Protein AF-A0A0L6V8Y5-F1 (afdb_monomer)

Secondary structure (DSSP, 8-state):
--HHHHHHHHHGGGGGS--GGGTTS-HHHHHHHHHHHHHHHHHHHHHHHHHHT--SS-TT-HHHHHHHHHHHHHHHHHHHHHHTTSS-HHHHHHHHHSTTHHHHHHHHHH--GGGSS-HHHHHHHHSSS-HHHHHHHSGGGGGGGTTSS--PPP----STTHHHHHHHHHHHHHHHH-SSHHHHHHHHHHHHHHHHHT-GGGGT----TTHHHHHHHHHHHHHHHHHHHHHHHHHHHHHHHSTT---TTS-THHHHHHHHHHHHHHHHHHHHHHH-TTS--HHHHHHHHHHHHHHHHHHHHHHHHTT-GGG---GGGS--

Nearest PDB structures (foldseek):
  1oxz-assembly1_A  TM=6.375E-01  e=3.359E-01  Homo sapiens
  1o3x-assembly1_A  TM=7.876E-01  e=1.091E+00  Homo sapiens

Mean predicted aligned error: 14.42 Å

Structure (mmCIF, N/CA/C/O backbone):
data_AF-A0A0L6V8Y5-F1
#
_entry.id   AF-A0A0L6V8Y5-F1
#
loop_
_atom_site.group_PDB
_atom_site.id
_atom_site.type_symbol
_atom_site.label_atom_id
_atom_site.label_alt_id
_atom_site.label_comp_id
_atom_site.label_asym_id
_atom_site.label_entity_id
_atom_site.label_seq_id
_atom_site.pdbx_PDB_ins_code
_atom_site.Cartn_x
_atom_site.Cartn_y
_atom_site.Cartn_z
_atom_site.occupancy
_atom_site.B_iso_or_equiv
_atom_site.auth_seq_id
_atom_site.auth_comp_id
_atom_site.auth_asym_id
_atom_site.auth_atom_id
_atom_site.pdbx_PDB_model_num
ATOM 1 N N . MET A 1 1 ? -13.622 -31.543 39.090 1.00 51.22 1 MET A N 1
ATOM 2 C CA . MET A 1 1 ? -14.443 -31.326 37.885 1.00 51.22 1 MET A CA 1
ATOM 3 C C . MET A 1 1 ? -13.741 -32.026 36.736 1.00 51.22 1 MET A C 1
ATOM 5 O O . MET A 1 1 ? -12.610 -31.669 36.425 1.00 51.22 1 MET A O 1
ATOM 9 N N . GLY A 1 2 ? -14.316 -33.115 36.229 1.00 58.97 2 GLY A N 1
ATOM 10 C CA . GLY A 1 2 ? -13.685 -33.940 35.193 1.00 58.97 2 GLY A CA 1
ATOM 11 C C . GLY A 1 2 ? -13.775 -33.290 33.810 1.00 58.97 2 GLY A C 1
ATOM 12 O O . GLY A 1 2 ? -14.710 -32.540 33.543 1.00 58.97 2 GLY A O 1
ATOM 13 N N . LEU A 1 3 ? -12.843 -33.607 32.902 1.00 45.56 3 LEU A N 1
ATOM 14 C CA . LEU A 1 3 ? -12.843 -33.104 31.515 1.00 45.56 3 LEU A CA 1
ATOM 15 C C . LEU A 1 3 ? -14.201 -33.343 30.821 1.00 45.56 3 LEU A C 1
ATOM 17 O O . LEU A 1 3 ? -14.704 -32.480 30.111 1.00 45.56 3 LEU A O 1
ATOM 21 N N . SER A 1 4 ? -14.841 -34.480 31.111 1.00 46.84 4 SER A N 1
ATOM 22 C CA . SER A 1 4 ? -16.184 -34.819 30.627 1.00 46.84 4 SER A CA 1
ATOM 23 C C . SER A 1 4 ? -17.272 -33.854 31.113 1.00 46.84 4 SER A C 1
ATOM 25 O O . SER A 1 4 ? -18.213 -33.581 30.373 1.00 46.84 4 SER A O 1
ATOM 27 N N . GLU A 1 5 ? -17.177 -33.340 32.340 1.00 53.53 5 GLU A N 1
ATOM 28 C CA . GLU A 1 5 ? -18.160 -32.404 32.901 1.00 53.53 5 GLU A CA 1
ATOM 29 C C . GLU A 1 5 ? -17.982 -31.006 32.306 1.00 53.53 5 GLU A C 1
ATOM 31 O O . GLU A 1 5 ? -18.967 -30.352 31.971 1.00 53.53 5 GLU A O 1
ATOM 36 N N . ALA A 1 6 ? -16.731 -30.580 32.098 1.00 58.47 6 ALA A N 1
ATOM 37 C CA . ALA A 1 6 ? -16.411 -29.316 31.436 1.00 58.47 6 ALA A CA 1
ATOM 38 C C . ALA A 1 6 ? -16.866 -29.312 29.966 1.00 58.47 6 ALA A C 1
ATOM 40 O O . ALA A 1 6 ? -17.471 -28.348 29.502 1.00 58.47 6 ALA A O 1
ATOM 41 N N . VAL A 1 7 ? -16.651 -30.423 29.253 1.00 49.72 7 VAL A N 1
ATOM 42 C CA . VAL A 1 7 ? -17.137 -30.619 27.881 1.00 49.72 7 VAL A CA 1
ATOM 43 C C . VAL A 1 7 ? -18.670 -30.593 27.852 1.00 49.72 7 VAL A C 1
ATOM 45 O O . VAL A 1 7 ? -19.256 -29.850 27.072 1.00 49.72 7 VAL A O 1
ATOM 48 N N . MET A 1 8 ? -19.352 -31.312 28.747 1.00 56.69 8 MET A N 1
ATOM 49 C CA . MET A 1 8 ? -20.822 -31.343 28.780 1.00 56.69 8 MET A CA 1
ATOM 50 C C . MET A 1 8 ? -21.461 -29.995 29.145 1.00 56.69 8 MET A C 1
ATOM 52 O O . MET A 1 8 ? -22.535 -29.678 28.631 1.00 56.69 8 MET A O 1
ATOM 56 N N . ALA A 1 9 ? -20.804 -29.176 29.972 1.00 69.69 9 ALA A N 1
ATOM 57 C CA . ALA A 1 9 ? -21.260 -27.823 30.293 1.00 69.69 9 ALA A CA 1
ATOM 58 C C . ALA A 1 9 ? -21.253 -26.894 29.063 1.00 69.69 9 ALA A C 1
ATOM 60 O O . ALA A 1 9 ? -22.172 -26.095 28.893 1.00 69.69 9 ALA A O 1
ATOM 61 N N . ILE A 1 10 ? -20.281 -27.058 28.157 1.00 62.00 10 ILE A N 1
ATOM 62 C CA . ILE A 1 10 ? -20.205 -26.323 26.880 1.00 62.00 10 ILE A CA 1
ATOM 63 C C . ILE A 1 10 ? -21.353 -26.727 25.934 1.00 62.00 10 ILE A C 1
ATOM 65 O O . ILE A 1 10 ? -21.838 -25.903 25.156 1.00 62.00 10 ILE A O 1
ATOM 69 N N . PHE A 1 11 ? -21.826 -27.977 26.015 1.00 54.09 11 PHE A N 1
ATOM 70 C CA . PHE A 1 11 ? -22.834 -28.531 25.103 1.00 54.09 11 PHE A CA 1
ATOM 71 C C . PHE A 1 11 ? -24.285 -28.504 25.625 1.00 54.09 11 PHE A C 1
ATOM 73 O O . PHE A 1 11 ? -25.214 -28.771 24.859 1.00 54.09 11 PHE A O 1
ATOM 80 N N . GLN A 1 12 ? -24.529 -28.137 26.889 1.00 58.72 12 GLN A N 1
ATOM 81 C CA . GLN A 1 12 ? -25.890 -28.031 27.440 1.00 58.72 12 GLN A CA 1
ATOM 82 C C . GLN A 1 12 ? -26.853 -27.094 26.677 1.00 58.72 12 GLN A C 1
ATOM 84 O O . GLN A 1 12 ? -28.028 -27.457 26.562 1.00 58.72 12 GLN A O 1
ATOM 89 N N . PRO A 1 13 ? -26.423 -25.957 26.091 1.00 56.41 13 PRO A N 1
ATOM 90 C CA . PRO A 1 13 ? -27.326 -25.078 25.341 1.00 56.41 13 PRO A CA 1
ATOM 91 C C . PRO A 1 13 ? -27.940 -25.720 24.082 1.00 56.41 13 PRO A C 1
ATOM 93 O O . PRO A 1 13 ? -28.934 -25.222 23.560 1.00 56.41 13 PRO A O 1
ATOM 96 N N . PHE A 1 14 ? -27.383 -26.832 23.588 1.00 53.75 14 PHE A N 1
ATOM 97 C CA . PHE A 1 14 ? -27.756 -27.428 22.299 1.00 53.75 14 PHE A CA 1
ATOM 98 C C . PHE A 1 14 ? -28.848 -28.494 22.374 1.00 53.75 14 PHE A C 1
ATOM 100 O O . PHE A 1 14 ? -29.345 -28.933 21.338 1.00 53.75 14 PHE A O 1
ATOM 107 N N . LYS A 1 15 ? -29.276 -28.905 23.574 1.00 51.75 15 LYS A N 1
ATOM 108 C CA . LYS A 1 15 ? -30.288 -29.966 23.713 1.00 51.75 15 LYS A CA 1
ATOM 109 C C . LYS A 1 15 ? -31.694 -29.564 23.265 1.00 51.75 15 LYS A C 1
ATOM 111 O O . LYS A 1 15 ? -32.546 -30.442 23.174 1.00 51.75 15 LYS A O 1
ATOM 116 N N . LYS A 1 16 ? -31.962 -28.278 23.006 1.00 52.47 16 LYS A N 1
ATOM 117 C CA . LYS A 1 16 ? -33.340 -27.814 22.789 1.00 52.47 16 LYS A CA 1
ATOM 118 C C . LYS A 1 16 ? -33.765 -27.590 21.335 1.00 52.47 16 LYS A C 1
ATOM 120 O O . LYS A 1 16 ? -34.965 -27.614 21.112 1.00 52.47 16 LYS A O 1
ATOM 125 N N . TYR A 1 17 ? -32.865 -27.446 20.355 1.00 49.84 17 TYR A N 1
ATOM 126 C CA . TYR A 1 17 ? -33.274 -27.158 18.963 1.00 49.84 17 TYR A CA 1
ATOM 127 C C . TYR A 1 17 ? -32.233 -27.547 17.898 1.00 49.84 17 TYR A C 1
ATOM 129 O O . TYR A 1 17 ? -31.732 -26.683 17.183 1.00 49.84 17 TYR A O 1
ATOM 137 N N . VAL A 1 18 ? -31.905 -28.832 17.739 1.00 46.47 18 VAL A N 1
ATOM 138 C CA . VAL A 1 18 ? -31.148 -29.268 16.550 1.00 46.47 18 VAL A CA 1
ATOM 139 C C . VAL A 1 18 ? -31.833 -30.476 15.918 1.00 46.47 18 VAL A C 1
ATOM 141 O O . VAL A 1 18 ? -31.872 -31.558 16.497 1.00 46.47 18 VAL A O 1
ATOM 144 N N . SER A 1 19 ? -32.415 -30.262 14.734 1.00 49.91 19 SER A N 1
ATOM 145 C CA . SER A 1 19 ? -32.987 -31.320 13.896 1.00 49.91 19 SER A CA 1
ATOM 146 C C . SER A 1 19 ? -31.891 -32.322 13.496 1.00 49.91 19 SER A C 1
ATOM 148 O O . SER A 1 19 ? -30.800 -31.882 13.120 1.00 49.91 19 SER A O 1
ATOM 150 N N . PRO A 1 20 ? -32.159 -33.643 13.491 1.00 53.56 20 PRO A N 1
ATOM 151 C CA . PRO A 1 20 ? -31.207 -34.677 13.068 1.00 53.56 20 PRO A CA 1
ATOM 152 C C . PRO A 1 20 ? -30.600 -34.454 11.673 1.00 53.56 20 PRO A C 1
ATOM 154 O O . PRO A 1 20 ? -29.504 -34.926 11.393 1.00 53.56 20 PRO A O 1
ATOM 157 N N . SER A 1 21 ? -31.265 -33.682 10.810 1.00 52.00 21 SER A N 1
ATOM 158 C CA . SER A 1 21 ? -30.773 -33.319 9.477 1.00 52.00 21 SER A CA 1
ATOM 159 C C . SER A 1 21 ? -29.601 -32.321 9.472 1.00 52.00 21 SER A C 1
ATOM 161 O O . SER A 1 21 ? -28.961 -32.162 8.438 1.00 52.00 21 SER A O 1
ATOM 163 N N . VAL A 1 22 ? -29.293 -31.667 10.601 1.00 51.31 22 VAL A N 1
ATOM 164 C CA . VAL A 1 22 ? -28.138 -30.752 10.767 1.00 51.31 22 VAL A CA 1
ATOM 165 C C . VAL A 1 22 ? -26.872 -31.506 11.210 1.00 51.31 22 VAL A C 1
ATOM 167 O O . VAL A 1 22 ? -25.762 -31.022 11.019 1.00 51.31 22 VAL A O 1
ATOM 170 N N . LEU A 1 23 ? -27.005 -32.731 11.731 1.00 49.62 23 LEU A N 1
ATOM 171 C CA . LEU A 1 23 ? -25.868 -33.564 12.155 1.00 49.62 23 LEU A CA 1
ATOM 172 C C . LEU A 1 23 ? -25.049 -34.140 10.985 1.00 49.62 23 LEU A C 1
ATOM 174 O O . LEU A 1 23 ? -23.945 -34.623 11.213 1.00 49.62 23 LEU A O 1
ATOM 178 N N . ASN A 1 24 ? -25.552 -34.042 9.748 1.00 53.28 24 ASN A N 1
ATOM 179 C CA . ASN A 1 24 ? -24.806 -34.391 8.534 1.00 53.28 24 ASN A CA 1
ATOM 180 C C . ASN A 1 24 ? -23.985 -33.223 7.958 1.00 53.28 24 ASN A C 1
ATOM 182 O O . ASN A 1 24 ? -23.182 -33.447 7.055 1.00 53.28 24 ASN A O 1
ATOM 186 N N . SER A 1 25 ? -24.146 -31.995 8.469 1.00 53.44 25 SER A N 1
ATOM 187 C CA . SER A 1 25 ? -23.173 -30.925 8.231 1.00 53.44 25 SER A CA 1
ATOM 188 C C . SER A 1 25 ? -22.122 -30.960 9.337 1.00 53.44 25 SER A C 1
ATOM 190 O O . SER A 1 25 ? -22.415 -30.692 10.500 1.00 53.44 25 SER A O 1
ATOM 192 N N . ASP A 1 26 ? -20.925 -31.355 8.924 1.00 69.62 26 ASP A N 1
ATOM 193 C CA . ASP A 1 26 ? -19.694 -31.595 9.668 1.00 69.62 26 ASP A CA 1
ATOM 194 C C . ASP A 1 26 ? -19.571 -30.891 11.039 1.00 69.62 26 ASP A C 1
ATOM 196 O O . ASP A 1 26 ? -19.243 -29.705 11.151 1.00 69.62 26 ASP A O 1
ATOM 200 N N . VAL A 1 27 ? -19.797 -31.659 12.111 1.00 69.75 27 VAL A N 1
ATOM 201 C CA . VAL A 1 27 ? -19.592 -31.239 13.508 1.00 69.75 27 VAL A CA 1
ATOM 202 C C . VAL A 1 27 ? -18.167 -30.705 13.722 1.00 69.75 27 VAL A C 1
ATOM 204 O O . VAL A 1 27 ? -17.978 -29.777 14.512 1.00 69.75 27 VAL A O 1
ATOM 207 N N . VAL A 1 28 ? -17.175 -31.221 12.986 1.00 70.94 28 VAL A N 1
ATOM 208 C CA . VAL A 1 28 ? -15.786 -30.738 13.030 1.00 70.94 28 VAL A CA 1
ATOM 209 C C . VAL A 1 28 ? -15.679 -29.324 12.465 1.00 70.94 28 VAL A C 1
ATOM 211 O O . VAL A 1 28 ? -14.972 -28.493 13.038 1.00 70.94 28 VAL A O 1
ATOM 214 N N . GLY A 1 29 ? -16.426 -29.011 11.406 1.00 75.62 29 GLY A N 1
ATOM 215 C CA . GLY A 1 29 ? -16.526 -27.660 10.854 1.00 75.62 29 GLY A CA 1
ATOM 216 C C . GLY A 1 29 ? -17.132 -26.667 11.850 1.00 75.62 29 GLY A C 1
ATOM 217 O O . GLY A 1 29 ? -16.612 -25.565 12.028 1.00 75.62 29 GLY A O 1
ATOM 218 N N . ILE A 1 30 ? -18.185 -27.070 12.570 1.00 74.56 30 ILE A N 1
ATOM 219 C CA . ILE A 1 30 ? -18.836 -26.229 13.592 1.00 74.56 30 ILE A CA 1
ATOM 220 C C . ILE A 1 30 ? -17.896 -25.970 14.778 1.00 74.56 30 ILE A C 1
ATOM 222 O O . ILE A 1 30 ? -17.794 -24.832 15.247 1.00 74.56 30 ILE A O 1
ATOM 226 N N . ILE A 1 31 ? -17.210 -27.009 15.263 1.00 72.69 31 ILE A N 1
ATOM 227 C CA . ILE A 1 31 ? -16.252 -26.896 16.371 1.00 72.69 31 ILE A CA 1
ATOM 228 C C . ILE A 1 31 ? -15.066 -26.024 15.957 1.00 72.69 31 ILE A C 1
ATOM 230 O O . ILE A 1 31 ? -14.748 -25.076 16.671 1.00 72.69 31 ILE A O 1
ATOM 234 N N . SER A 1 32 ? -14.462 -26.290 14.796 1.00 73.88 32 SER A N 1
ATOM 235 C CA . SER A 1 32 ? -13.342 -25.504 14.266 1.00 73.88 32 SER A CA 1
ATOM 236 C C . SER A 1 32 ? -13.709 -24.028 14.162 1.00 73.88 32 SER A C 1
ATOM 238 O O . SER A 1 32 ? -13.000 -23.184 14.700 1.00 73.88 32 SER A O 1
ATOM 240 N N . LYS A 1 33 ? -14.868 -23.712 13.574 1.00 77.31 33 LYS A N 1
ATOM 241 C CA . LYS A 1 33 ? -15.330 -22.328 13.443 1.00 77.31 33 LYS A CA 1
ATOM 242 C C . LYS A 1 33 ? -15.481 -21.631 14.797 1.00 77.31 33 LYS A C 1
ATOM 244 O O . LYS A 1 33 ? -14.971 -20.533 14.970 1.00 77.31 33 LYS A O 1
ATOM 249 N N . ARG A 1 34 ? -16.114 -22.279 15.783 1.00 77.06 34 ARG A N 1
ATOM 250 C CA . ARG A 1 34 ? -16.261 -21.706 17.135 1.00 77.06 34 ARG A CA 1
ATOM 251 C C . ARG A 1 34 ? -14.931 -21.510 17.852 1.00 77.06 34 ARG A C 1
ATOM 253 O O . ARG A 1 34 ? -14.781 -20.536 18.584 1.00 77.06 34 ARG A O 1
ATOM 260 N N . VAL A 1 35 ? -13.986 -22.433 17.669 1.00 84.19 35 VAL A N 1
ATOM 261 C CA . VAL A 1 35 ? -12.634 -22.291 18.219 1.00 84.19 35 VAL A CA 1
ATOM 262 C C . VAL A 1 35 ? -11.969 -21.054 17.624 1.00 84.19 35 VAL A C 1
ATOM 264 O O . VAL A 1 35 ? -11.433 -20.250 18.381 1.00 84.19 35 VAL A O 1
ATOM 267 N N . TRP A 1 36 ? -12.051 -20.856 16.307 1.00 85.44 36 TRP A N 1
ATOM 268 C CA . TRP A 1 36 ? -11.439 -19.707 15.642 1.00 85.44 36 TRP A CA 1
ATOM 269 C C . TRP A 1 36 ? -12.126 -18.376 15.953 1.00 85.44 36 TRP A C 1
ATOM 271 O O . TRP A 1 36 ? -11.428 -17.402 16.227 1.00 85.44 36 TRP A O 1
ATOM 281 N N . ASP A 1 37 ? -13.459 -18.339 16.011 1.00 78.94 37 ASP A N 1
ATOM 282 C CA . ASP A 1 37 ? -14.207 -17.145 16.425 1.00 78.94 37 ASP A CA 1
ATOM 283 C C . ASP A 1 37 ? -13.805 -16.732 17.860 1.00 78.94 37 ASP A C 1
ATOM 285 O O . ASP A 1 37 ? -13.481 -15.573 18.117 1.00 78.94 37 ASP A O 1
ATOM 289 N N . GLY A 1 38 ? -13.674 -17.696 18.782 1.00 85.75 38 GLY A N 1
ATOM 290 C CA . GLY A 1 38 ? -13.167 -17.431 20.134 1.00 85.75 38 GLY A CA 1
ATOM 291 C C . GLY A 1 38 ? -11.692 -16.997 20.181 1.00 85.75 38 GLY A C 1
ATOM 292 O O . GLY A 1 38 ? -11.290 -16.283 21.100 1.00 85.75 38 GLY A O 1
ATOM 293 N N . GLN A 1 39 ? -10.865 -17.399 19.209 1.00 87.50 39 GLN A N 1
ATOM 294 C CA . GLN A 1 39 ? -9.486 -16.906 19.087 1.00 87.50 39 GLN A CA 1
ATOM 295 C C . GLN A 1 39 ? -9.443 -15.447 18.630 1.00 87.50 39 GLN A C 1
ATOM 297 O O . GLN A 1 39 ? -8.631 -14.686 19.152 1.00 87.50 39 GLN A O 1
ATOM 302 N N . ILE A 1 40 ? -10.332 -15.028 17.723 1.00 90.19 40 ILE A N 1
ATOM 303 C CA . ILE A 1 40 ? -10.450 -13.618 17.323 1.00 90.19 40 ILE A CA 1
ATOM 304 C C . ILE A 1 40 ? -10.750 -12.735 18.537 1.00 90.19 40 ILE A C 1
ATOM 306 O O . ILE A 1 40 ? -10.093 -11.711 18.724 1.00 90.19 40 ILE A O 1
ATOM 310 N N . GLU A 1 41 ? -11.714 -13.123 19.374 1.00 89.00 41 GLU A N 1
ATOM 311 C CA . GLU A 1 41 ? -12.080 -12.359 20.573 1.00 89.00 41 GLU A CA 1
ATOM 312 C C . GLU A 1 41 ? -10.899 -12.225 21.545 1.00 89.00 41 GLU A C 1
ATOM 314 O O . GLU A 1 41 ? -10.647 -11.145 22.082 1.00 89.00 41 GLU A O 1
ATOM 319 N N . ARG A 1 42 ? -10.120 -13.300 21.729 1.00 90.44 42 ARG A N 1
ATOM 320 C CA . ARG A 1 42 ? -8.906 -13.283 22.561 1.00 90.44 42 ARG A CA 1
ATOM 321 C C . ARG A 1 42 ? -7.821 -12.388 21.977 1.00 90.44 42 ARG A C 1
ATOM 323 O O . ARG A 1 42 ? -7.228 -11.609 22.715 1.00 90.44 42 ARG A O 1
ATOM 330 N N . LEU A 1 43 ? -7.573 -12.472 20.670 1.00 92.38 43 LEU A N 1
ATOM 331 C CA . LEU A 1 43 ? -6.620 -11.599 19.980 1.00 92.38 43 LEU A CA 1
ATOM 332 C C . LEU A 1 43 ? -7.038 -10.130 20.087 1.00 92.38 43 LEU A C 1
ATOM 334 O O . LEU A 1 43 ? -6.188 -9.269 20.292 1.00 92.38 43 LEU A O 1
ATOM 338 N N . ASN A 1 44 ? -8.339 -9.845 20.015 1.00 93.38 44 ASN A N 1
ATOM 339 C CA . ASN A 1 44 ? -8.880 -8.506 20.216 1.00 93.38 44 ASN A CA 1
ATOM 340 C C . ASN A 1 44 ? -8.653 -8.022 21.655 1.00 93.38 44 ASN A C 1
ATOM 342 O O . ASN A 1 44 ? -8.187 -6.906 21.860 1.00 93.38 44 ASN A O 1
ATOM 346 N N . ALA A 1 45 ? -8.913 -8.869 22.654 1.00 92.00 45 ALA A N 1
ATOM 347 C CA . ALA A 1 45 ? -8.630 -8.545 24.049 1.00 92.00 45 ALA A CA 1
ATOM 348 C C . ALA A 1 45 ? -7.142 -8.215 24.262 1.00 92.00 45 ALA A C 1
ATOM 350 O O . ALA A 1 45 ? -6.836 -7.137 24.761 1.00 92.00 45 ALA A O 1
ATOM 351 N N . ILE A 1 46 ? -6.234 -9.070 23.773 1.00 90.50 46 ILE A N 1
ATOM 352 C CA . ILE A 1 46 ? -4.781 -8.851 23.856 1.00 90.50 46 ILE A CA 1
ATOM 353 C C . ILE A 1 46 ? -4.379 -7.553 23.148 1.00 90.50 46 ILE A C 1
ATOM 355 O O . ILE A 1 46 ? -3.574 -6.799 23.686 1.00 90.50 46 ILE A O 1
ATOM 359 N N . LEU A 1 47 ? -4.937 -7.266 21.966 1.00 92.81 47 LEU A N 1
ATOM 360 C CA . LEU A 1 47 ? -4.657 -6.034 21.222 1.00 92.81 47 LEU A CA 1
ATOM 361 C C . LEU A 1 47 ? -4.931 -4.790 22.075 1.00 92.81 47 LEU A C 1
ATOM 363 O O . LEU A 1 47 ? -4.121 -3.861 22.086 1.00 92.81 47 LEU A O 1
ATOM 367 N N . HIS A 1 48 ? -6.060 -4.782 22.784 1.00 90.81 48 HIS A N 1
ATOM 368 C CA . HIS A 1 48 ? -6.479 -3.663 23.627 1.00 90.81 48 HIS A CA 1
ATOM 369 C C . HIS A 1 48 ? -5.719 -3.589 24.942 1.00 90.81 48 HIS A C 1
ATOM 371 O O . HIS A 1 48 ? -5.348 -2.492 25.352 1.00 90.81 48 HIS A O 1
ATOM 377 N N . ASP A 1 49 ? -5.418 -4.731 25.556 1.00 90.06 49 ASP A N 1
ATOM 378 C CA . ASP A 1 49 ? -4.571 -4.786 26.746 1.00 90.06 49 ASP A CA 1
ATOM 379 C C . ASP A 1 49 ? -3.180 -4.230 26.418 1.00 90.06 49 ASP A C 1
ATOM 381 O O . ASP A 1 49 ? -2.687 -3.337 27.101 1.00 90.06 49 ASP A O 1
ATOM 385 N N . VAL A 1 50 ? -2.589 -4.658 25.300 1.00 87.62 50 VAL A N 1
ATOM 386 C CA . VAL A 1 50 ? -1.312 -4.138 24.792 1.00 87.62 50 VAL A CA 1
ATOM 387 C C . VAL A 1 50 ? -1.406 -2.648 24.448 1.00 87.62 50 VAL A C 1
ATOM 389 O O . VAL A 1 50 ? -0.486 -1.895 24.756 1.00 87.62 50 VAL A O 1
ATOM 392 N N . ASN A 1 51 ? -2.517 -2.185 23.861 1.00 86.50 51 ASN A N 1
ATOM 393 C CA . ASN A 1 51 ? -2.716 -0.760 23.578 1.00 86.50 51 ASN A CA 1
ATOM 394 C C . ASN A 1 51 ? -2.783 0.093 24.852 1.00 86.50 51 ASN A C 1
ATOM 396 O O . ASN A 1 51 ? -2.317 1.227 24.842 1.00 86.50 51 ASN A O 1
ATOM 400 N N . SER A 1 52 ? -3.337 -0.444 25.942 1.00 85.81 52 SER A N 1
ATOM 401 C CA . SER A 1 52 ? -3.431 0.258 27.228 1.00 85.81 52 SER A CA 1
ATOM 402 C C . SER A 1 52 ? -2.078 0.476 27.913 1.00 85.81 52 SER A C 1
ATOM 404 O O . SER A 1 52 ? -1.973 1.320 28.796 1.00 85.81 52 SER A O 1
ATOM 406 N N . LEU A 1 53 ? -1.038 -0.251 27.485 1.00 82.56 53 LEU A N 1
ATOM 407 C CA . LEU A 1 53 ? 0.331 -0.098 27.981 1.00 82.56 53 LEU A CA 1
ATOM 408 C C . LEU A 1 53 ? 1.089 1.056 27.309 1.00 82.56 53 LEU A C 1
ATOM 410 O O . LEU A 1 53 ? 2.244 1.294 27.664 1.00 82.56 53 LEU A O 1
ATOM 414 N N . LYS A 1 54 ? 0.486 1.739 26.321 1.00 81.62 54 LYS A N 1
ATOM 415 C CA . LYS A 1 54 ? 1.134 2.863 25.637 1.00 81.62 54 LYS A CA 1
ATOM 416 C C . LYS A 1 54 ? 1.344 4.020 26.597 1.00 81.62 54 LYS A C 1
ATOM 418 O O . LYS A 1 54 ? 0.424 4.444 27.291 1.00 81.62 54 LYS A O 1
ATOM 423 N N . ASP A 1 55 ? 2.553 4.560 26.566 1.00 77.56 55 ASP A N 1
ATOM 424 C CA . ASP A 1 55 ? 2.866 5.806 27.244 1.00 77.56 55 ASP A CA 1
ATOM 425 C C . ASP A 1 55 ? 2.257 6.964 26.446 1.00 77.56 55 ASP A C 1
ATOM 427 O O . ASP A 1 55 ? 2.605 7.172 25.279 1.00 77.56 55 ASP A O 1
ATOM 431 N N . THR A 1 56 ? 1.327 7.688 27.068 1.00 75.06 56 THR A N 1
ATOM 432 C CA . THR A 1 56 ? 0.650 8.840 26.468 1.00 75.06 56 THR A CA 1
ATOM 433 C C . THR A 1 56 ? 1.530 10.087 26.414 1.00 75.06 56 THR A C 1
ATOM 435 O O . THR A 1 56 ? 1.212 11.008 25.669 1.00 75.06 56 THR A O 1
ATOM 438 N N . GLU A 1 57 ? 2.611 10.145 27.196 1.00 68.75 57 GLU A N 1
ATOM 439 C CA . GLU A 1 57 ? 3.485 11.320 27.292 1.00 68.75 57 GLU A CA 1
ATOM 440 C C . GLU A 1 57 ? 4.645 11.277 26.288 1.00 68.75 57 GLU A C 1
ATOM 442 O O . GLU A 1 57 ? 5.164 12.324 25.899 1.00 68.75 57 GLU A O 1
ATOM 447 N N . VAL A 1 58 ? 5.046 10.082 25.834 1.00 65.44 58 VAL A N 1
ATOM 448 C CA . VAL A 1 58 ? 6.206 9.903 24.948 1.00 65.44 58 VAL A CA 1
ATOM 449 C C . VAL A 1 58 ? 5.840 9.072 23.721 1.00 65.44 58 VAL A C 1
AT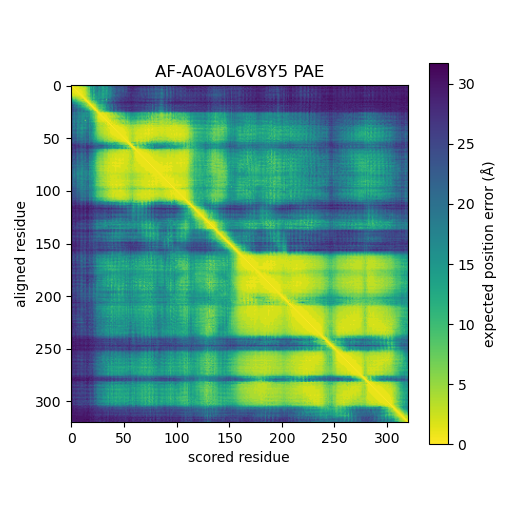OM 451 O O . VAL A 1 58 ? 6.035 7.858 23.679 1.00 65.44 58 VAL A O 1
ATOM 454 N N . GLU A 1 59 ? 5.380 9.750 22.670 1.00 57.00 59 GLU A N 1
ATOM 455 C CA . GLU A 1 59 ? 4.987 9.152 21.382 1.00 57.00 59 GLU A CA 1
ATOM 456 C C . GLU A 1 59 ? 6.078 8.233 20.783 1.00 57.00 59 GLU A C 1
ATOM 458 O O . GLU A 1 59 ? 5.784 7.182 20.213 1.00 57.00 59 GLU A O 1
ATOM 463 N N . PHE A 1 60 ? 7.355 8.549 21.032 1.00 60.50 60 PHE A N 1
ATOM 464 C CA . PHE A 1 60 ? 8.523 7.817 20.524 1.00 60.50 60 PHE A CA 1
ATOM 465 C C . PHE A 1 60 ? 9.325 7.071 21.602 1.00 60.50 60 PHE A C 1
ATOM 467 O O . PHE A 1 60 ? 10.558 7.058 21.578 1.00 60.50 60 PHE A O 1
ATOM 474 N N . SER A 1 61 ? 8.656 6.432 22.563 1.00 75.69 61 SER A N 1
ATOM 475 C CA . SER A 1 61 ? 9.342 5.527 23.490 1.00 75.69 61 SER A CA 1
ATOM 476 C C . SER A 1 61 ? 9.652 4.174 22.827 1.00 75.69 61 SER A C 1
ATOM 478 O O . SER A 1 61 ? 8.901 3.674 21.987 1.00 75.69 61 SER A O 1
ATOM 480 N N . ILE A 1 62 ? 10.761 3.536 23.228 1.00 72.81 62 ILE A N 1
ATOM 481 C CA . ILE A 1 62 ? 11.097 2.155 22.814 1.00 72.81 62 ILE A CA 1
ATOM 482 C C . ILE A 1 62 ? 9.943 1.198 23.156 1.00 72.81 62 ILE A C 1
ATOM 484 O O . ILE A 1 62 ? 9.667 0.261 22.413 1.00 72.81 62 ILE A O 1
ATOM 488 N N . ILE A 1 63 ? 9.248 1.466 24.263 1.00 75.00 63 ILE A N 1
ATOM 489 C CA . ILE A 1 63 ? 8.090 0.698 24.716 1.00 75.00 63 ILE A CA 1
ATOM 490 C C . ILE A 1 63 ? 6.935 0.835 23.719 1.00 75.00 63 ILE A C 1
ATOM 492 O O . ILE A 1 63 ? 6.401 -0.181 23.283 1.00 75.00 63 ILE A O 1
ATOM 496 N N . ASN A 1 64 ? 6.600 2.055 23.288 1.00 81.31 64 ASN A N 1
ATOM 497 C CA . ASN A 1 64 ? 5.556 2.281 22.286 1.00 81.31 64 ASN A CA 1
ATOM 498 C C . ASN A 1 64 ? 5.902 1.597 20.956 1.00 81.31 64 ASN A C 1
ATOM 500 O O . ASN A 1 64 ? 5.033 0.970 20.354 1.00 81.31 64 ASN A O 1
ATOM 504 N N . SER A 1 65 ? 7.175 1.609 20.552 1.00 77.81 65 SER A N 1
ATOM 505 C CA . SER A 1 65 ? 7.649 0.878 19.368 1.00 77.81 65 SER A CA 1
ATOM 506 C C . SER A 1 65 ? 7.385 -0.631 19.460 1.00 77.81 65 SER A C 1
ATOM 508 O O . SER A 1 65 ? 6.752 -1.205 18.572 1.00 77.81 65 SER A O 1
ATOM 510 N N . LEU A 1 66 ? 7.770 -1.261 20.575 1.00 78.75 66 LEU A N 1
ATOM 511 C CA . LEU A 1 66 ? 7.510 -2.684 20.821 1.00 78.75 66 LEU A CA 1
ATOM 512 C C . LEU A 1 66 ? 6.010 -2.998 20.880 1.00 78.75 66 LEU A C 1
ATOM 514 O O . LEU A 1 66 ? 5.565 -4.025 20.368 1.00 78.75 66 LEU A O 1
ATOM 518 N N . ILE A 1 67 ? 5.215 -2.107 21.478 1.00 85.06 67 ILE A N 1
ATOM 519 C CA . ILE A 1 67 ? 3.756 -2.228 21.510 1.00 85.06 67 ILE A CA 1
ATOM 520 C C . ILE A 1 67 ? 3.194 -2.244 20.087 1.00 85.06 67 ILE A C 1
ATOM 522 O O . ILE A 1 67 ? 2.383 -3.108 19.760 1.00 85.06 67 ILE A O 1
ATOM 526 N N . HIS A 1 68 ? 3.638 -1.335 19.224 1.00 83.31 68 HIS A N 1
ATOM 527 C CA . HIS A 1 68 ? 3.209 -1.293 17.831 1.00 83.31 68 HIS A CA 1
ATOM 528 C C . HIS A 1 68 ? 3.627 -2.542 17.041 1.00 83.31 68 HIS A C 1
ATOM 530 O O . HIS A 1 68 ? 2.824 -3.081 16.277 1.00 83.31 68 HIS A O 1
ATOM 536 N N . GLU A 1 69 ? 4.830 -3.080 17.261 1.00 82.38 69 GLU A N 1
ATOM 537 C CA . GLU A 1 69 ? 5.231 -4.366 16.670 1.00 82.38 69 GLU A CA 1
ATOM 538 C C . GLU A 1 69 ? 4.318 -5.520 17.111 1.00 82.38 69 GLU A C 1
ATOM 540 O O . GLU A 1 69 ? 3.886 -6.325 16.282 1.00 82.38 69 GLU A O 1
ATOM 545 N N . LEU A 1 70 ? 3.963 -5.584 18.397 1.00 85.50 70 LEU A N 1
ATOM 546 C CA . LEU A 1 70 ? 3.029 -6.587 18.913 1.00 85.50 70 LEU A CA 1
ATOM 547 C C . LEU A 1 70 ? 1.632 -6.435 18.300 1.00 85.50 70 LEU A C 1
ATOM 549 O O . LEU A 1 70 ? 1.048 -7.423 17.854 1.00 85.50 70 LEU A O 1
ATOM 553 N N . GLN A 1 71 ? 1.110 -5.209 18.221 1.00 89.06 71 GLN A N 1
ATOM 554 C CA . GLN A 1 71 ? -0.179 -4.917 17.585 1.00 89.06 71 GLN A CA 1
ATOM 555 C C . GLN A 1 71 ? -0.177 -5.342 16.111 1.00 89.06 71 GLN A C 1
ATOM 557 O O . GLN A 1 71 ? -1.098 -6.021 15.651 1.00 89.06 71 GLN A O 1
ATOM 562 N N . LYS A 1 72 ? 0.899 -5.032 15.382 1.00 85.06 72 LYS A N 1
ATOM 563 C CA . LYS A 1 72 ? 1.101 -5.464 13.996 1.00 85.06 72 LYS A CA 1
ATOM 564 C C . LYS A 1 72 ? 1.101 -6.986 13.857 1.00 85.06 72 LYS A C 1
ATOM 566 O O . LYS A 1 72 ? 0.434 -7.501 12.959 1.00 85.06 72 LYS A O 1
ATOM 571 N N . ASN A 1 73 ? 1.782 -7.710 14.744 1.00 85.44 73 ASN A N 1
ATOM 572 C CA . ASN A 1 73 ? 1.792 -9.176 14.735 1.00 85.44 73 ASN A CA 1
ATOM 573 C C . ASN A 1 73 ? 0.388 -9.761 14.964 1.00 85.44 73 ASN A C 1
ATOM 575 O O . ASN A 1 73 ? 0.014 -10.744 14.319 1.00 85.44 73 ASN A O 1
ATOM 579 N N . ILE A 1 74 ? -0.421 -9.139 15.829 1.00 90.06 74 ILE A N 1
ATOM 580 C CA . ILE A 1 74 ? -1.820 -9.535 16.045 1.00 90.06 74 ILE A CA 1
ATOM 581 C C . ILE A 1 74 ? -2.635 -9.341 14.763 1.00 90.06 74 ILE A C 1
ATOM 583 O O . ILE A 1 74 ? -3.285 -10.284 14.310 1.00 90.06 74 ILE A O 1
ATOM 587 N N . PHE A 1 75 ? -2.554 -8.168 14.126 1.00 88.44 75 PHE A N 1
ATOM 588 C CA . PHE A 1 75 ? -3.252 -7.918 12.860 1.00 88.44 75 PHE A CA 1
ATOM 589 C C . PHE A 1 75 ? -2.815 -8.887 11.756 1.00 88.44 75 PHE A C 1
ATOM 591 O O . PHE A 1 75 ? -3.659 -9.422 11.044 1.00 88.44 75 PHE A O 1
ATOM 598 N N . GLN A 1 76 ? -1.516 -9.173 11.637 1.00 83.06 76 GLN A N 1
ATOM 599 C CA . GLN A 1 76 ? -0.996 -10.154 10.678 1.00 83.06 76 GLN A CA 1
ATOM 600 C C . GLN A 1 76 ? -1.496 -11.575 10.956 1.00 83.06 76 GLN A C 1
ATOM 602 O O . GLN A 1 76 ? -1.759 -12.323 10.017 1.00 83.06 76 GLN A O 1
ATOM 607 N N . THR A 1 77 ? -1.647 -11.947 12.228 1.00 87.75 77 THR A N 1
ATOM 608 C CA . THR A 1 77 ? -2.192 -13.253 12.620 1.00 87.75 77 THR A CA 1
ATOM 609 C C . THR A 1 77 ? -3.657 -13.369 12.212 1.00 87.75 77 THR A C 1
ATOM 611 O O . THR A 1 77 ? -4.040 -14.351 11.583 1.00 87.75 77 THR A O 1
ATOM 614 N N . VAL A 1 78 ? -4.465 -12.346 12.500 1.00 89.19 78 VAL A N 1
ATOM 615 C CA . VAL A 1 78 ? -5.879 -12.299 12.100 1.00 89.19 78 VAL A CA 1
ATOM 616 C C . VAL A 1 78 ? -6.022 -12.330 10.572 1.00 89.19 78 VAL A C 1
ATOM 618 O O . VAL A 1 78 ? -6.841 -13.076 10.036 1.00 89.19 78 VAL A O 1
ATOM 621 N N . ASP A 1 79 ? -5.175 -11.587 9.860 1.00 83.38 79 ASP A N 1
ATOM 622 C CA . ASP A 1 79 ? -5.118 -11.588 8.398 1.00 83.38 79 ASP A CA 1
ATOM 623 C C . ASP A 1 79 ? -4.774 -12.971 7.819 1.00 83.38 79 ASP A C 1
ATOM 625 O O . ASP A 1 79 ? -5.407 -13.447 6.873 1.00 83.38 79 ASP A O 1
ATOM 629 N N . TYR A 1 80 ? -3.792 -13.649 8.417 1.00 84.38 80 TYR A N 1
ATOM 630 C CA . TYR A 1 80 ? -3.417 -15.010 8.052 1.00 84.38 80 TYR A CA 1
ATOM 631 C C . TYR A 1 80 ? -4.563 -15.997 8.300 1.00 84.38 80 TYR A C 1
ATOM 633 O O . TYR A 1 80 ? -4.877 -16.794 7.418 1.00 84.38 80 TYR A O 1
ATOM 641 N N . MET A 1 81 ? -5.231 -15.909 9.454 1.00 87.38 81 MET A N 1
ATOM 642 C CA . MET A 1 81 ? -6.392 -16.745 9.772 1.00 87.38 81 MET A CA 1
ATOM 643 C C . MET A 1 81 ? -7.497 -16.587 8.723 1.00 87.38 81 MET A C 1
ATOM 645 O O . MET A 1 81 ? -8.124 -17.570 8.335 1.00 87.38 81 MET A O 1
ATOM 649 N N . TYR A 1 82 ? -7.717 -15.370 8.225 1.00 86.44 82 TYR A N 1
ATOM 650 C CA . TYR A 1 82 ? -8.677 -15.131 7.152 1.00 86.44 82 TYR A CA 1
ATOM 651 C C . TYR A 1 82 ? -8.226 -15.730 5.815 1.00 86.44 82 TYR A C 1
ATOM 653 O O . TYR A 1 82 ? -9.002 -16.432 5.172 1.00 86.44 82 TYR A O 1
ATOM 661 N N . LYS A 1 83 ? -6.960 -15.525 5.418 1.00 80.31 83 LYS A N 1
ATOM 662 C CA . LYS A 1 83 ? -6.385 -16.098 4.182 1.00 80.31 83 LYS A CA 1
ATOM 663 C C . LYS A 1 83 ? -6.450 -17.620 4.131 1.00 80.31 83 LYS A C 1
ATOM 665 O O . LYS A 1 83 ? -6.570 -18.179 3.049 1.00 80.31 83 LYS A O 1
ATOM 670 N N . GLN A 1 84 ? -6.321 -18.275 5.280 1.00 85.44 84 GLN A N 1
ATOM 671 C CA . GLN A 1 84 ? -6.378 -19.731 5.402 1.00 85.44 84 GLN A CA 1
ATOM 672 C C . GLN A 1 84 ? -7.806 -20.255 5.624 1.00 85.44 84 GLN A C 1
ATOM 674 O O . GLN A 1 84 ? -7.972 -21.404 6.024 1.00 85.44 84 GLN A O 1
ATOM 679 N N . GLU A 1 85 ? -8.827 -19.411 5.429 1.00 84.94 85 GLU A N 1
ATOM 680 C CA . GLU A 1 85 ? -10.246 -19.742 5.628 1.00 84.94 85 GLU A CA 1
ATOM 681 C C . GLU A 1 85 ? -10.568 -20.272 7.042 1.00 84.94 85 GLU A C 1
ATOM 683 O O . GLU A 1 85 ? -11.600 -20.900 7.274 1.00 84.94 85 GLU A O 1
ATOM 688 N N . MET A 1 86 ? -9.703 -19.987 8.022 1.00 85.06 86 MET A N 1
ATOM 689 C CA . MET A 1 86 ? -9.899 -20.376 9.422 1.00 85.06 86 MET A CA 1
ATOM 690 C C . MET A 1 86 ? -10.990 -19.519 10.066 1.00 85.06 86 MET A C 1
ATOM 692 O O . MET A 1 86 ? -11.721 -19.982 10.939 1.00 85.06 86 MET A O 1
ATOM 696 N N . ILE A 1 87 ? -11.119 -18.270 9.612 1.00 84.69 87 ILE A N 1
ATOM 697 C CA . ILE A 1 87 ? -12.179 -17.346 10.016 1.00 84.69 87 ILE A CA 1
ATOM 698 C C . ILE A 1 87 ? -12.943 -16.851 8.795 1.00 84.69 87 ILE A C 1
ATOM 700 O O . ILE A 1 87 ? -12.395 -16.680 7.709 1.00 84.69 87 ILE A O 1
ATOM 704 N N . SER A 1 88 ? -14.235 -16.596 8.980 1.00 83.62 88 SER A N 1
ATOM 705 C CA . SER A 1 88 ? -15.075 -16.052 7.911 1.00 83.62 88 SER A CA 1
ATOM 706 C C . SER A 1 88 ? -14.850 -14.549 7.715 1.00 83.62 88 SER A C 1
ATOM 708 O O . SER A 1 88 ? -14.463 -13.848 8.649 1.00 83.62 88 SER A O 1
ATOM 710 N N . ALA A 1 89 ? -15.210 -14.020 6.541 1.00 79.31 89 ALA A N 1
ATOM 711 C CA . ALA A 1 89 ? -15.237 -12.572 6.294 1.00 79.31 89 ALA A CA 1
ATOM 712 C C . ALA A 1 89 ? -16.095 -11.815 7.327 1.00 79.31 89 ALA A C 1
ATOM 714 O O . ALA A 1 89 ? -15.754 -10.709 7.739 1.00 79.31 89 ALA A O 1
ATOM 715 N N . LYS A 1 90 ? -17.190 -12.439 7.792 1.00 82.50 90 LYS A N 1
ATOM 716 C CA . LYS A 1 90 ? -18.036 -11.897 8.861 1.00 82.50 90 LYS A CA 1
ATOM 717 C C . LYS A 1 90 ? -17.265 -11.763 10.180 1.00 82.50 90 LYS A C 1
ATOM 719 O O . LYS A 1 90 ? -17.320 -10.705 10.788 1.00 82.50 90 LYS A O 1
ATOM 724 N N . ALA A 1 91 ? -16.534 -12.799 10.584 1.00 85.00 91 ALA A N 1
ATOM 725 C CA . ALA A 1 91 ? -15.764 -12.803 11.829 1.00 85.00 91 ALA A CA 1
ATOM 726 C C . ALA A 1 91 ? -14.592 -11.803 11.777 1.00 85.00 91 ALA A C 1
ATOM 728 O O . ALA A 1 91 ? -14.333 -11.088 12.742 1.00 85.00 91 ALA A O 1
ATOM 729 N N . LEU A 1 92 ? -13.935 -11.675 10.617 1.00 85.62 92 LEU A N 1
ATOM 730 C CA . LEU A 1 92 ? -12.927 -10.637 10.396 1.00 85.62 92 LEU A CA 1
ATOM 731 C C . LEU A 1 92 ? -13.526 -9.226 10.495 1.00 85.62 92 LEU A C 1
ATOM 733 O O . LEU A 1 92 ? -12.931 -8.335 11.092 1.00 85.62 92 LEU A O 1
ATOM 737 N N . LYS A 1 93 ? -14.724 -9.014 9.945 1.00 80.81 93 LYS A N 1
ATOM 738 C CA . LYS A 1 93 ? -15.444 -7.743 10.086 1.00 80.81 93 LYS A CA 1
ATOM 739 C C . LYS A 1 93 ? -15.802 -7.452 11.545 1.00 80.81 93 LYS A C 1
ATOM 741 O O . LYS A 1 93 ? -15.574 -6.335 11.999 1.00 80.81 93 LYS A O 1
ATOM 746 N N . GLU A 1 94 ? -16.316 -8.442 12.272 1.00 84.44 94 GLU A N 1
ATOM 747 C CA . GLU A 1 94 ? -16.628 -8.320 13.701 1.00 84.44 94 GLU A CA 1
ATOM 748 C C . GLU A 1 94 ? -15.376 -7.950 14.509 1.00 84.44 94 GLU A C 1
ATOM 750 O O . GLU A 1 94 ? -15.439 -7.030 15.317 1.00 84.44 94 GLU A O 1
ATOM 755 N N . PHE A 1 95 ? -14.212 -8.542 14.217 1.00 88.50 95 PHE A N 1
ATOM 756 C CA . PHE A 1 95 ? -12.944 -8.184 14.866 1.00 88.50 95 PHE A CA 1
ATOM 757 C C . PHE A 1 95 ? -12.633 -6.680 14.827 1.00 88.50 95 PHE A C 1
ATOM 759 O O . PHE A 1 95 ? -12.244 -6.113 15.847 1.00 88.50 95 PHE A O 1
ATOM 766 N N . PHE A 1 96 ? -12.808 -6.027 13.674 1.00 83.31 96 PHE A N 1
ATOM 767 C CA . PHE A 1 96 ? -12.549 -4.589 13.533 1.00 83.31 96 PHE A CA 1
ATOM 768 C C . PHE A 1 96 ? -13.645 -3.711 14.139 1.00 83.31 96 PHE A C 1
ATOM 770 O O . PHE A 1 96 ? -13.373 -2.563 14.483 1.00 83.31 96 PHE A O 1
ATOM 777 N N . GLN A 1 97 ? -14.860 -4.246 14.279 1.00 80.06 97 GLN A N 1
ATOM 778 C CA . GLN A 1 97 ? -15.985 -3.570 14.928 1.00 80.06 97 GLN A CA 1
ATOM 779 C C . GLN A 1 97 ? -15.942 -3.671 16.460 1.00 80.06 97 GLN A C 1
ATOM 781 O O . GLN A 1 97 ? -16.636 -2.921 17.139 1.00 80.06 97 GLN A O 1
ATOM 786 N N . LEU A 1 98 ? -15.150 -4.588 17.021 1.00 83.62 98 LEU A N 1
ATOM 787 C CA . LEU A 1 98 ? -14.986 -4.714 18.466 1.00 83.62 98 LEU A CA 1
ATOM 788 C C . LEU A 1 98 ? -14.165 -3.545 19.033 1.00 83.62 98 LEU A C 1
ATOM 790 O O . LEU A 1 98 ? -13.008 -3.342 18.651 1.00 83.62 98 LEU A O 1
ATOM 794 N N . LYS A 1 99 ? -14.742 -2.840 20.018 1.00 85.81 99 LYS A N 1
ATOM 795 C CA . LYS A 1 99 ? -14.116 -1.701 20.717 1.00 85.81 99 LYS A CA 1
ATOM 796 C C . LYS A 1 99 ? -13.590 -0.668 19.699 1.00 85.81 99 LYS A C 1
ATOM 798 O O . LYS A 1 99 ? -14.253 -0.392 18.708 1.00 85.81 99 LYS A O 1
ATOM 803 N N . ASN A 1 100 ? -12.396 -0.112 19.913 1.00 80.44 100 ASN A N 1
ATOM 804 C CA . ASN A 1 100 ? -11.710 0.761 18.960 1.00 80.44 100 ASN A CA 1
ATOM 805 C C . ASN A 1 100 ? -10.619 0.021 18.160 1.00 80.44 100 ASN A C 1
ATOM 807 O O . ASN A 1 100 ? -9.621 0.622 17.770 1.00 80.44 100 ASN A O 1
ATOM 811 N N . THR A 1 101 ? -10.775 -1.285 17.888 1.00 84.06 101 THR A N 1
ATOM 812 C CA . THR A 1 101 ? -9.777 -2.066 17.123 1.00 84.06 101 THR A CA 1
ATOM 813 C C . THR A 1 101 ? -9.466 -1.449 15.772 1.00 84.06 101 THR A C 1
ATOM 815 O O . THR A 1 101 ? -8.313 -1.446 15.348 1.00 84.06 101 THR A O 1
ATOM 818 N N . PHE A 1 102 ? -10.477 -0.891 15.109 1.00 76.06 102 PHE A N 1
ATOM 819 C CA . PHE A 1 102 ? -10.282 -0.166 13.865 1.00 76.06 102 PHE A CA 1
ATOM 820 C C . PHE A 1 102 ? -9.345 1.039 14.016 1.00 76.06 102 PHE A C 1
ATOM 822 O O . PHE A 1 102 ? -8.438 1.221 13.207 1.00 76.06 102 PHE A O 1
ATOM 829 N N . GLU A 1 103 ? -9.526 1.835 15.068 1.00 72.19 103 GLU A N 1
ATOM 830 C CA . GLU A 1 103 ? -8.661 2.977 15.353 1.00 72.19 103 GLU A CA 1
ATOM 831 C C . GLU A 1 103 ? -7.230 2.525 15.634 1.00 72.19 103 GLU A C 1
ATOM 833 O O . GLU A 1 103 ? -6.287 3.061 15.059 1.00 72.19 103 GLU A O 1
ATOM 838 N N . VAL A 1 104 ? -7.068 1.490 16.463 1.00 81.44 104 VAL A N 1
ATOM 839 C CA . VAL A 1 104 ? -5.756 0.901 16.744 1.00 81.44 104 VAL A CA 1
ATOM 840 C C . VAL A 1 104 ? -5.111 0.415 15.448 1.00 81.44 104 VAL A C 1
ATOM 842 O O . VAL A 1 104 ? -3.921 0.641 15.246 1.00 81.44 104 VAL A O 1
ATOM 845 N N . ALA A 1 105 ? -5.875 -0.196 14.540 1.00 80.62 105 ALA A N 1
ATOM 846 C CA . ALA A 1 105 ? -5.371 -0.625 13.241 1.00 80.62 105 ALA A CA 1
ATOM 847 C C . ALA A 1 105 ? -4.899 0.569 12.405 1.00 80.62 105 ALA A C 1
ATOM 849 O O . ALA A 1 105 ? -3.766 0.548 11.938 1.00 80.62 105 ALA A O 1
ATOM 850 N N . ALA A 1 106 ? -5.722 1.617 12.284 1.00 67.94 106 ALA A N 1
ATOM 851 C CA . ALA A 1 106 ? -5.403 2.851 11.565 1.00 67.94 106 ALA A CA 1
ATOM 852 C C . ALA A 1 106 ? -4.131 3.525 12.107 1.00 67.94 106 ALA A C 1
ATOM 854 O O . ALA A 1 106 ? -3.235 3.859 11.337 1.00 67.94 106 ALA A O 1
ATOM 855 N N . LEU A 1 107 ? -4.010 3.644 13.433 1.00 72.50 107 LEU A N 1
ATOM 856 C CA . LEU A 1 107 ? -2.826 4.196 14.098 1.00 72.50 107 LEU A CA 1
ATOM 857 C C . LEU A 1 107 ? -1.589 3.318 13.904 1.00 72.50 107 LEU A C 1
ATOM 859 O O . LEU A 1 107 ? -0.483 3.832 13.831 1.00 72.50 107 LEU A O 1
ATOM 863 N N . ASN A 1 108 ? -1.749 1.998 13.799 1.00 75.19 108 ASN A N 1
ATOM 864 C CA . ASN A 1 108 ? -0.641 1.111 13.443 1.00 75.19 108 ASN A CA 1
ATOM 865 C C . ASN A 1 108 ? -0.215 1.247 11.978 1.00 75.19 108 ASN A C 1
ATOM 867 O O . ASN A 1 108 ? 0.913 0.880 11.666 1.00 75.19 108 ASN A O 1
ATOM 871 N N . ILE A 1 109 ? -1.092 1.735 11.089 1.00 67.00 109 ILE A N 1
ATOM 872 C CA . ILE A 1 109 ? -0.737 2.074 9.697 1.00 67.00 109 ILE A CA 1
ATOM 873 C C . ILE A 1 109 ? 0.137 3.310 9.653 1.00 67.00 109 ILE A C 1
ATOM 875 O O . ILE A 1 109 ? 1.122 3.335 8.921 1.00 67.00 109 ILE A O 1
ATOM 879 N N . ASP A 1 110 ? -0.233 4.306 10.447 1.00 60.78 110 ASP A N 1
ATOM 880 C CA . ASP A 1 110 ? 0.494 5.565 10.534 1.00 60.78 110 ASP A CA 1
ATOM 881 C C . ASP A 1 110 ? 1.818 5.407 11.297 1.00 60.78 110 ASP A C 1
ATOM 883 O O . ASP A 1 110 ? 2.827 6.014 10.954 1.00 60.78 110 ASP A O 1
ATOM 887 N N . TYR A 1 111 ? 1.845 4.528 12.303 1.00 63.78 111 TYR A N 1
ATOM 888 C CA . TYR A 1 111 ? 3.027 4.299 13.119 1.00 63.78 111 TYR A CA 1
ATOM 889 C C . TYR A 1 111 ? 4.003 3.317 12.470 1.00 63.78 111 TYR A C 1
ATOM 891 O O . TYR A 1 111 ? 3.784 2.102 12.434 1.00 63.78 111 TYR A O 1
ATOM 899 N N . ASN A 1 112 ? 5.156 3.829 12.054 1.00 58.50 112 ASN A N 1
ATOM 900 C CA . ASN A 1 112 ? 6.298 3.014 11.674 1.00 58.50 112 ASN A CA 1
ATOM 901 C C . ASN A 1 112 ? 7.475 3.291 12.636 1.00 58.50 112 ASN A C 1
ATOM 903 O O . ASN A 1 112 ? 8.066 4.370 12.609 1.00 58.50 112 ASN A O 1
ATOM 907 N N . PRO A 1 113 ? 7.849 2.332 13.505 1.00 46.69 113 PRO A N 1
ATOM 908 C CA . PRO A 1 113 ? 8.864 2.542 14.540 1.00 46.69 113 PRO A CA 1
ATOM 909 C C . PRO A 1 113 ? 10.270 2.823 13.999 1.00 46.69 113 PRO A C 1
ATOM 911 O O . PRO A 1 113 ? 11.103 3.373 14.723 1.00 46.69 113 PRO A O 1
ATOM 914 N N . GLU A 1 114 ? 10.546 2.497 12.731 1.00 48.31 114 GLU A N 1
ATOM 915 C CA . GLU A 1 114 ? 11.798 2.899 12.080 1.00 48.31 114 GLU A CA 1
ATOM 916 C C . GLU A 1 114 ? 11.897 4.428 11.882 1.00 48.31 114 GLU A C 1
ATOM 918 O O . GLU A 1 114 ? 12.979 4.934 11.594 1.00 48.31 114 GLU A O 1
ATOM 923 N N . GLU A 1 115 ? 10.812 5.180 12.107 1.00 49.50 115 GLU A N 1
ATOM 924 C CA . GLU A 1 115 ? 10.686 6.618 11.823 1.00 49.50 115 GLU A CA 1
ATOM 925 C C . GLU A 1 115 ? 10.835 7.526 13.050 1.00 49.50 115 GLU A C 1
ATOM 927 O O . GLU A 1 115 ? 11.054 8.728 12.896 1.00 49.50 115 GLU A O 1
ATOM 932 N N . GLY A 1 116 ? 10.848 6.972 14.271 1.00 44.44 116 GLY A N 1
ATOM 933 C CA . GLY A 1 116 ? 11.237 7.730 15.475 1.00 44.44 116 GLY A CA 1
ATOM 934 C C . GLY A 1 116 ? 12.690 8.214 15.422 1.00 44.44 116 GLY A C 1
ATOM 935 O O . GLY A 1 116 ? 13.090 9.166 16.093 1.00 44.44 116 GLY A O 1
ATOM 936 N N . ARG A 1 117 ? 13.483 7.603 14.540 1.00 41.09 117 ARG A N 1
ATOM 937 C CA . ARG A 1 117 ? 14.690 8.201 14.004 1.00 41.09 117 ARG A CA 1
ATOM 938 C C . ARG A 1 117 ? 14.417 8.546 12.550 1.00 41.09 117 ARG A C 1
ATOM 940 O O . ARG A 1 117 ? 14.620 7.719 11.683 1.00 41.09 117 ARG A O 1
ATOM 947 N N . VAL A 1 118 ? 14.137 9.828 12.312 1.00 42.53 118 VAL A N 1
ATOM 948 C CA . VAL A 1 118 ? 14.496 10.543 11.084 1.00 42.53 118 VAL A CA 1
ATOM 949 C C . VAL A 1 118 ? 13.409 10.528 9.982 1.00 42.53 118 VAL A C 1
ATOM 951 O O . VAL A 1 118 ? 13.319 9.616 9.175 1.00 42.53 118 VAL A O 1
ATOM 954 N N . TRP A 1 119 ? 12.689 11.646 9.822 1.00 44.94 119 TRP A N 1
ATOM 955 C CA . TRP A 1 119 ? 11.976 12.010 8.578 1.00 44.94 119 TRP A CA 1
ATOM 956 C C . TRP A 1 119 ? 12.890 11.954 7.324 1.00 44.94 119 TRP A C 1
ATOM 958 O O . TRP A 1 119 ? 12.429 11.704 6.218 1.00 44.94 119 TRP A O 1
ATOM 968 N N . VAL A 1 120 ? 14.215 12.084 7.482 1.00 42.50 120 VAL A N 1
ATOM 969 C CA . VAL A 1 120 ? 15.238 11.828 6.429 1.00 42.50 120 VAL A CA 1
ATOM 970 C C . VAL A 1 120 ? 15.357 10.327 6.059 1.00 42.50 120 VAL A C 1
ATOM 972 O O . VAL A 1 120 ? 15.913 9.991 5.017 1.00 42.50 120 VAL A O 1
ATOM 975 N N . LEU A 1 121 ? 14.835 9.391 6.867 1.00 40.22 121 LEU A N 1
ATOM 976 C CA . LEU A 1 121 ? 14.738 7.974 6.514 1.00 40.22 121 LEU A CA 1
ATOM 977 C C . LEU A 1 121 ? 13.501 7.691 5.675 1.00 40.22 121 LEU A C 1
ATOM 979 O O . LEU A 1 121 ? 13.595 6.765 4.882 1.00 40.22 121 LEU A O 1
ATOM 983 N N . TRP A 1 122 ? 12.421 8.481 5.735 1.00 43.66 122 TRP A N 1
ATOM 984 C CA . TRP A 1 122 ? 11.347 8.366 4.737 1.00 43.66 122 TRP A CA 1
ATOM 985 C C . TRP A 1 122 ? 11.903 8.584 3.332 1.00 43.66 122 TRP A C 1
ATOM 987 O O . TRP A 1 122 ? 11.719 7.752 2.449 1.00 43.66 122 TRP A O 1
ATOM 997 N N . ASP A 1 123 ? 12.690 9.643 3.164 1.00 48.28 123 ASP A N 1
ATOM 998 C CA . ASP A 1 123 ? 13.369 9.962 1.908 1.00 48.28 123 ASP A CA 1
ATOM 999 C C . ASP A 1 123 ? 14.332 8.832 1.484 1.00 48.28 123 ASP A C 1
ATOM 1001 O O . ASP A 1 123 ? 14.395 8.424 0.327 1.00 48.28 123 ASP A O 1
ATOM 1005 N N . LYS A 1 124 ? 15.019 8.208 2.451 1.00 45.66 124 LYS A N 1
ATOM 1006 C CA . LYS A 1 124 ? 15.979 7.120 2.195 1.00 45.66 124 LYS A CA 1
ATOM 1007 C C . LYS A 1 124 ? 15.340 5.736 1.979 1.00 45.66 124 LYS A C 1
ATOM 1009 O O . LYS A 1 124 ? 15.894 4.928 1.233 1.00 45.66 124 LYS A O 1
ATOM 1014 N N . HIS A 1 125 ? 14.226 5.428 2.646 1.00 43.94 125 HIS A N 1
ATOM 1015 C CA . HIS A 1 125 ? 13.525 4.137 2.596 1.00 43.94 125 HIS A CA 1
ATOM 1016 C C . HIS A 1 125 ? 12.458 4.105 1.508 1.00 43.94 125 HIS A C 1
ATOM 1018 O O . HIS A 1 125 ? 12.381 3.105 0.796 1.00 43.94 125 HIS A O 1
ATOM 1024 N N . PHE A 1 126 ? 11.684 5.179 1.346 1.00 48.81 126 PHE A N 1
ATOM 1025 C CA . PHE A 1 126 ? 10.658 5.299 0.310 1.00 48.81 126 PHE A CA 1
ATOM 1026 C C . PHE A 1 126 ? 11.182 5.949 -0.972 1.00 48.81 126 PHE A C 1
ATOM 1028 O O . PHE A 1 126 ? 10.700 5.595 -2.040 1.00 48.81 126 PHE A O 1
ATOM 1035 N N . GLY A 1 127 ? 12.233 6.779 -0.937 1.00 52.72 127 GLY A N 1
ATOM 1036 C CA . GLY A 1 127 ? 12.852 7.284 -2.176 1.00 52.72 127 GLY A CA 1
ATOM 1037 C C . GLY A 1 127 ? 13.502 6.202 -3.045 1.00 52.72 127 GLY A C 1
ATOM 1038 O O . GLY A 1 127 ? 13.760 6.417 -4.229 1.00 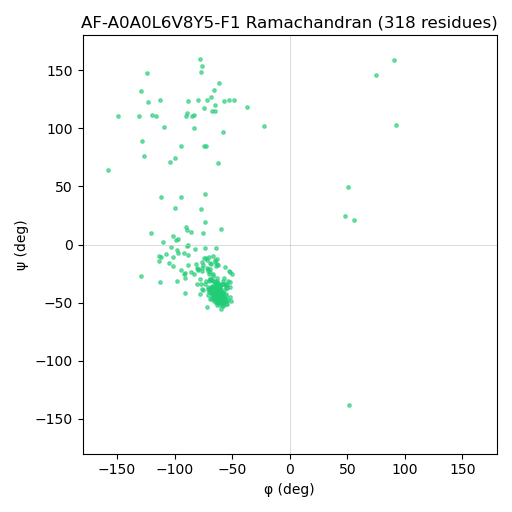52.72 127 GLY A O 1
ATOM 1039 N N . ARG A 1 128 ? 13.720 5.002 -2.487 1.00 49.44 128 ARG A N 1
ATOM 1040 C CA . ARG A 1 128 ? 14.190 3.818 -3.228 1.00 49.44 128 ARG A CA 1
ATOM 1041 C C . ARG A 1 128 ? 13.182 2.678 -3.329 1.00 49.44 128 ARG A C 1
ATOM 1043 O O . ARG A 1 128 ? 13.468 1.701 -4.016 1.00 49.44 128 ARG A O 1
ATOM 1050 N N . LYS A 1 129 ? 12.067 2.724 -2.599 1.00 54.34 129 LYS A N 1
ATOM 1051 C CA . LYS A 1 129 ? 11.081 1.640 -2.597 1.00 54.34 129 LYS A CA 1
ATOM 1052 C C . LYS A 1 129 ? 9.737 2.198 -3.008 1.00 54.34 129 LYS A C 1
ATOM 1054 O O . LYS A 1 129 ? 9.176 3.029 -2.303 1.00 54.34 129 LYS A O 1
ATOM 1059 N N . ASN A 1 130 ? 9.194 1.609 -4.064 1.00 60.62 130 ASN A N 1
ATOM 1060 C CA . ASN A 1 130 ? 7.828 1.786 -4.500 1.00 60.62 130 ASN A CA 1
ATOM 1061 C C . ASN A 1 130 ? 6.845 1.921 -3.324 1.00 60.62 130 ASN A C 1
ATOM 1063 O O . ASN A 1 130 ? 6.684 0.948 -2.568 1.00 60.62 130 ASN A O 1
ATOM 1067 N N . PRO A 1 131 ? 6.139 3.050 -3.196 1.00 55.81 131 PRO A N 1
ATOM 1068 C CA . PRO A 1 131 ? 5.094 3.237 -2.197 1.00 55.81 131 PRO A CA 1
ATOM 1069 C C . PRO A 1 131 ? 4.023 2.139 -2.271 1.00 55.81 131 PRO A C 1
ATOM 1071 O O . PRO A 1 131 ? 3.609 1.612 -1.240 1.00 55.81 131 PRO A O 1
ATOM 1074 N N . ILE A 1 132 ? 3.669 1.680 -3.480 1.00 58.22 132 ILE A N 1
ATOM 1075 C CA . ILE A 1 132 ? 2.774 0.533 -3.695 1.00 58.22 132 ILE A CA 1
ATOM 1076 C C . ILE A 1 132 ? 3.415 -0.769 -3.219 1.00 58.22 132 ILE A C 1
ATOM 1078 O O . ILE A 1 132 ? 2.723 -1.590 -2.629 1.00 58.22 132 IL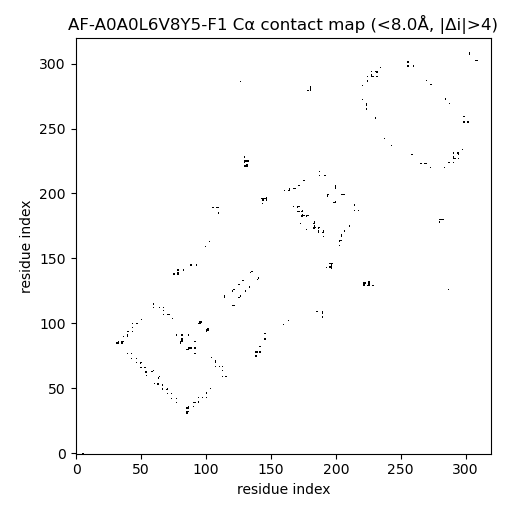E A O 1
ATOM 1082 N N . SER A 1 133 ? 4.717 -0.998 -3.427 1.00 58.84 133 SER A N 1
ATOM 1083 C CA . SER A 1 133 ? 5.355 -2.218 -2.903 1.00 58.84 133 SER A CA 1
ATOM 1084 C C . SER A 1 133 ? 5.412 -2.224 -1.382 1.00 58.84 133 SER A C 1
ATOM 1086 O O . SER A 1 133 ? 5.239 -3.279 -0.781 1.00 58.84 133 SER A O 1
ATOM 1088 N N . THR A 1 134 ? 5.631 -1.069 -0.752 1.00 57.59 134 THR A N 1
ATOM 1089 C CA . THR A 1 134 ? 5.627 -0.963 0.707 1.00 57.59 134 THR A CA 1
ATOM 1090 C C . THR A 1 134 ? 4.218 -1.187 1.240 1.00 57.59 134 THR A C 1
ATOM 1092 O O . THR A 1 134 ? 4.040 -1.977 2.165 1.00 57.59 134 THR A O 1
ATOM 1095 N N . PHE A 1 135 ? 3.214 -0.622 0.568 1.00 54.34 135 PHE A N 1
ATOM 1096 C CA . PHE A 1 135 ? 1.805 -0.847 0.871 1.00 54.34 135 PHE A CA 1
ATOM 1097 C C . PHE A 1 135 ? 1.359 -2.301 0.630 1.00 54.34 135 PHE A C 1
ATOM 1099 O O . PHE A 1 135 ? 0.588 -2.840 1.411 1.00 54.34 135 PHE A O 1
ATOM 1106 N N . ASN A 1 136 ? 1.875 -2.969 -0.406 1.00 55.84 136 ASN A N 1
ATOM 1107 C CA . ASN A 1 136 ? 1.574 -4.371 -0.721 1.00 55.84 136 ASN A CA 1
ATOM 1108 C C . ASN A 1 136 ? 2.341 -5.364 0.171 1.00 55.84 136 ASN A C 1
ATOM 1110 O O . ASN A 1 136 ? 1.861 -6.471 0.400 1.00 55.84 136 ASN A O 1
ATOM 1114 N N . LYS A 1 137 ? 3.539 -5.005 0.657 1.00 56.88 137 LYS A N 1
ATOM 1115 C CA . LYS A 1 137 ? 4.272 -5.766 1.691 1.00 56.88 137 LYS A CA 1
ATOM 1116 C C . LYS A 1 137 ? 3.569 -5.693 3.033 1.00 56.88 137 LYS A C 1
ATOM 1118 O O . LYS A 1 137 ? 3.658 -6.609 3.849 1.00 56.88 137 LYS A O 1
ATOM 1123 N N . TRP A 1 138 ? 2.888 -4.586 3.269 1.00 56.28 138 TRP A N 1
ATOM 1124 C CA . TRP A 1 138 ? 1.907 -4.495 4.316 1.00 56.28 138 TRP A CA 1
ATOM 1125 C C . TRP A 1 138 ? 0.756 -5.450 3.974 1.00 56.28 138 TRP A C 1
ATOM 1127 O O . TRP A 1 138 ? 0.060 -5.283 2.980 1.00 56.28 138 TRP A O 1
ATOM 1137 N N . ASN A 1 139 ? 0.561 -6.482 4.801 1.00 50.91 139 ASN A N 1
ATOM 1138 C CA . ASN A 1 139 ? -0.448 -7.543 4.635 1.00 50.91 139 ASN A CA 1
ATOM 1139 C C . ASN A 1 139 ? -1.914 -7.039 4.607 1.00 50.91 139 ASN A C 1
ATOM 1141 O O . ASN A 1 139 ? -2.841 -7.834 4.663 1.00 50.91 139 ASN A O 1
ATOM 1145 N N . CYS A 1 140 ? -2.149 -5.735 4.458 1.00 49.38 140 CYS A N 1
ATOM 1146 C CA . CYS A 1 140 ? -3.458 -5.099 4.415 1.00 49.38 140 CYS A CA 1
ATOM 1147 C C . CYS A 1 140 ? -4.246 -5.322 3.115 1.00 49.38 140 CYS A C 1
ATOM 1149 O O . CYS A 1 140 ? -5.389 -4.877 3.005 1.00 49.38 140 CYS A O 1
ATOM 1151 N N . ALA A 1 141 ? -3.665 -6.009 2.127 1.00 50.09 141 ALA A N 1
ATOM 1152 C CA . ALA A 1 141 ? -4.310 -6.274 0.843 1.00 50.09 141 ALA A CA 1
ATOM 1153 C C . ALA A 1 141 ? -5.657 -7.013 0.973 1.00 50.09 141 ALA A C 1
ATOM 1155 O O . ALA A 1 141 ? -6.539 -6.795 0.147 1.00 50.09 141 ALA A O 1
ATOM 1156 N N . ASN A 1 142 ? -5.849 -7.834 2.012 1.00 48.53 142 ASN A N 1
ATOM 1157 C CA . ASN A 1 142 ? -7.098 -8.578 2.207 1.00 48.53 142 ASN A CA 1
ATOM 1158 C C . ASN A 1 142 ? -8.233 -7.759 2.800 1.00 48.53 142 ASN A C 1
ATOM 1160 O O . ASN A 1 142 ? -9.394 -8.133 2.644 1.00 48.53 142 ASN A O 1
ATOM 1164 N N . TYR A 1 143 ? -7.918 -6.653 3.474 1.00 52.44 143 TYR A N 1
ATOM 1165 C CA . TYR A 1 143 ? -8.958 -5.795 4.020 1.00 52.44 143 TYR A CA 1
ATOM 1166 C C . TYR A 1 143 ? -9.802 -5.210 2.868 1.00 52.44 143 TYR A C 1
ATOM 1168 O O . TYR A 1 143 ? -11.024 -5.104 2.985 1.00 52.44 143 TYR A O 1
ATOM 1176 N N . ARG A 1 144 ? -9.172 -4.990 1.698 1.00 50.16 144 ARG A N 1
ATOM 1177 C CA . ARG A 1 144 ? -9.731 -4.374 0.480 1.00 50.16 144 ARG A CA 1
ATOM 1178 C C . ARG A 1 144 ? -11.075 -4.956 0.007 1.00 50.16 144 ARG A C 1
ATOM 1180 O O . ARG A 1 144 ? -11.820 -4.223 -0.630 1.00 50.16 144 ARG A O 1
ATOM 1187 N N . ASN A 1 145 ? -11.396 -6.214 0.326 1.00 49.78 145 ASN A N 1
ATOM 1188 C CA . ASN A 1 145 ? -12.581 -6.909 -0.199 1.00 49.78 145 ASN A CA 1
ATOM 1189 C C . ASN A 1 145 ? -13.685 -7.175 0.848 1.00 49.78 145 ASN A C 1
ATOM 1191 O O . ASN A 1 145 ? -14.694 -7.800 0.527 1.00 49.78 145 ASN A O 1
ATOM 1195 N N . LEU A 1 146 ? -13.533 -6.744 2.107 1.00 46.97 146 LEU A N 1
ATOM 1196 C CA . LEU A 1 146 ? -14.445 -7.164 3.188 1.00 46.97 146 LEU A CA 1
ATOM 1197 C C . LEU A 1 146 ? -15.819 -6.480 3.194 1.00 46.97 146 LEU A C 1
ATOM 1199 O O . LEU A 1 146 ? -16.734 -6.962 3.865 1.00 46.97 146 LEU A O 1
ATOM 1203 N N . TYR A 1 147 ? -15.988 -5.380 2.460 1.00 48.84 147 TYR A N 1
ATOM 1204 C CA . TYR A 1 147 ? -17.182 -4.530 2.554 1.00 48.84 147 TYR A CA 1
ATOM 1205 C C . TYR A 1 147 ? -17.980 -4.359 1.257 1.00 48.84 147 TYR A C 1
ATOM 1207 O O . TYR A 1 147 ? -18.953 -3.605 1.246 1.00 48.84 147 TYR A O 1
ATOM 1215 N N . GLU A 1 148 ? -17.684 -5.129 0.206 1.00 47.69 148 GLU A N 1
ATOM 1216 C CA . GLU A 1 148 ? -18.511 -5.126 -1.013 1.00 47.69 148 GLU A CA 1
ATOM 1217 C C . GLU A 1 148 ? -19.944 -5.663 -0.779 1.00 47.69 148 GLU A C 1
ATOM 1219 O O . GLU A 1 148 ? -20.844 -5.399 -1.570 1.00 47.69 148 GLU A O 1
ATOM 1224 N N . ASN A 1 149 ? -20.222 -6.306 0.363 1.00 40.72 149 ASN A N 1
ATOM 1225 C CA . ASN A 1 149 ? -21.565 -6.760 0.744 1.00 40.72 149 ASN A CA 1
ATOM 1226 C C . ASN A 1 149 ? -22.244 -5.789 1.737 1.00 40.72 149 ASN A C 1
ATOM 1228 O O . ASN A 1 149 ? -22.354 -6.059 2.938 1.00 40.72 149 ASN A O 1
ATOM 1232 N N . LYS A 1 150 ? -22.705 -4.633 1.233 1.00 43.94 150 LYS A N 1
ATOM 1233 C CA . LYS A 1 150 ? -23.483 -3.626 1.986 1.00 43.94 150 LYS A CA 1
ATOM 1234 C C . LYS A 1 150 ? -24.875 -4.167 2.367 1.00 43.94 150 LYS A C 1
ATOM 1236 O O . LYS A 1 150 ? -25.744 -4.332 1.515 1.00 43.94 150 LYS A O 1
ATOM 1241 N N . LYS A 1 151 ? -25.139 -4.329 3.669 1.00 40.97 151 LYS A N 1
ATOM 1242 C CA . LYS A 1 151 ? -26.491 -4.193 4.239 1.00 40.97 151 LYS A CA 1
ATOM 1243 C C . LYS A 1 151 ? -26.427 -3.250 5.440 1.00 40.97 151 LYS A C 1
ATOM 1245 O O . LYS A 1 151 ? -25.512 -3.357 6.254 1.00 40.97 151 LYS A O 1
ATOM 1250 N N . ALA A 1 152 ? -27.361 -2.300 5.452 1.00 44.69 152 ALA A N 1
ATOM 1251 C CA . ALA A 1 152 ? -27.426 -1.128 6.317 1.00 44.69 152 ALA A CA 1
ATOM 1252 C C . ALA A 1 152 ? -27.208 -1.456 7.804 1.00 44.69 152 ALA A C 1
ATOM 1254 O O . ALA A 1 152 ? -27.916 -2.287 8.372 1.00 44.69 152 ALA A O 1
ATOM 1255 N N . LEU A 1 153 ? -26.227 -0.789 8.413 1.00 48.59 153 LEU A N 1
ATOM 1256 C CA . LEU A 1 153 ? -26.042 -0.735 9.860 1.00 48.59 153 LEU A CA 1
ATOM 1257 C C . LEU A 1 153 ? -26.869 0.437 10.396 1.00 48.59 153 LEU A C 1
ATOM 1259 O O . LEU A 1 153 ? -26.712 1.566 9.938 1.00 48.59 153 LEU A O 1
ATOM 1263 N N . ASN A 1 154 ? -27.761 0.149 11.342 1.00 47.34 154 ASN A N 1
ATOM 1264 C CA . ASN A 1 154 ? -28.540 1.156 12.054 1.00 47.34 154 ASN A CA 1
ATOM 1265 C C . ASN A 1 154 ? -27.606 1.977 12.963 1.00 47.34 154 ASN A C 1
ATOM 1267 O O . ASN A 1 154 ? -26.841 1.421 13.746 1.00 47.34 154 ASN A O 1
ATOM 1271 N N . HIS A 1 155 ? -27.666 3.300 12.815 1.00 48.34 155 HIS A N 1
ATOM 1272 C CA . HIS A 1 155 ? -26.725 4.315 13.308 1.00 48.34 155 HIS A CA 1
ATOM 1273 C C . HIS A 1 155 ? -26.817 4.664 14.811 1.00 48.34 155 HIS A C 1
ATOM 1275 O O . HIS A 1 155 ? -26.520 5.792 15.196 1.00 48.34 155 HIS A O 1
ATOM 1281 N N . GLU A 1 156 ? -27.213 3.742 15.688 1.00 45.91 156 GLU A N 1
ATOM 1282 C CA . GLU A 1 156 ? -27.557 4.110 17.075 1.00 45.91 156 GLU A CA 1
ATOM 1283 C C . GLU A 1 156 ? -26.396 4.184 18.091 1.00 45.91 156 GLU A C 1
ATOM 1285 O O . GLU A 1 156 ? -26.641 4.417 19.268 1.00 45.91 156 GLU A O 1
ATOM 1290 N N . GLU A 1 157 ? -25.127 4.128 17.670 1.00 50.84 157 GLU A N 1
ATOM 1291 C CA . GLU A 1 157 ? -23.976 4.369 18.567 1.00 50.84 157 GLU A CA 1
ATOM 1292 C C . GLU A 1 157 ? -23.032 5.456 18.017 1.00 50.84 157 GLU A C 1
ATOM 1294 O O . GLU A 1 157 ? -21.963 5.198 17.466 1.00 50.84 157 GLU A O 1
ATOM 1299 N N . THR A 1 158 ? -23.444 6.720 18.147 1.00 54.97 158 THR A N 1
ATOM 1300 C CA . THR A 1 158 ? -22.793 7.896 17.533 1.00 54.97 158 THR A CA 1
ATOM 1301 C C . THR A 1 158 ? -21.694 8.568 18.366 1.00 54.97 158 THR A C 1
ATOM 1303 O O . THR A 1 158 ? -21.049 9.487 17.864 1.00 54.97 158 THR A O 1
ATOM 1306 N N . HIS A 1 159 ? -21.394 8.105 19.585 1.00 58.25 159 HIS A N 1
ATOM 1307 C CA . HIS A 1 159 ? -20.316 8.697 20.398 1.00 58.25 159 HIS A CA 1
ATOM 1308 C C . HIS A 1 159 ? -18.937 8.046 20.216 1.00 58.25 159 HIS A C 1
ATOM 1310 O O . HIS A 1 159 ? -17.933 8.740 20.331 1.00 58.25 159 HIS A O 1
ATOM 1316 N N . GLN A 1 160 ? -18.853 6.754 19.881 1.00 56.91 160 GLN A N 1
ATOM 1317 C CA . GLN A 1 160 ? -17.557 6.057 19.791 1.00 56.91 160 GLN A CA 1
ATOM 1318 C C . GLN A 1 160 ? -16.691 6.513 18.606 1.00 56.91 160 GLN A C 1
ATOM 1320 O O . GLN A 1 160 ? -15.474 6.375 18.641 1.00 56.91 160 GLN A O 1
ATOM 1325 N N . TYR A 1 161 ? -17.292 7.106 17.573 1.00 68.81 161 TYR A N 1
ATOM 1326 C CA . TYR A 1 161 ? -16.571 7.515 16.366 1.00 68.81 161 TYR A CA 1
ATOM 1327 C C . TYR A 1 161 ? -16.192 8.999 16.337 1.00 68.81 161 TYR A C 1
ATOM 1329 O O . TYR A 1 161 ? -15.652 9.452 15.329 1.00 68.81 161 TYR A O 1
ATOM 1337 N N . SER A 1 162 ? -16.455 9.784 17.390 1.00 76.00 162 SER A N 1
ATOM 1338 C CA . SER A 1 162 ? -16.167 11.228 17.365 1.00 76.00 162 SER A CA 1
ATOM 1339 C C . SER A 1 162 ? -14.671 11.523 17.220 1.00 76.00 162 SER A C 1
ATOM 1341 O O . SER A 1 162 ? -14.285 12.416 16.461 1.00 76.00 162 SER A O 1
ATOM 1343 N N . GLU A 1 163 ? -13.823 10.745 17.895 1.00 71.31 163 GLU A N 1
ATOM 1344 C CA . GLU A 1 163 ? -12.367 10.884 17.807 1.00 71.31 163 GLU A CA 1
ATOM 1345 C C . GLU A 1 163 ? -11.855 10.462 16.424 1.00 71.31 163 GLU A C 1
ATOM 1347 O O . GLU A 1 163 ? -11.153 11.226 15.761 1.00 71.31 163 GLU A O 1
ATOM 1352 N N . ILE A 1 164 ? -12.308 9.307 15.926 1.00 74.50 164 ILE A N 1
ATOM 1353 C CA . ILE A 1 164 ? -11.971 8.807 14.585 1.00 74.50 164 ILE A CA 1
ATOM 1354 C C . ILE A 1 164 ? -12.393 9.816 13.515 1.00 74.50 164 ILE A C 1
ATOM 1356 O O . ILE A 1 164 ? -11.609 10.146 12.631 1.00 74.50 164 ILE A O 1
ATOM 1360 N N . ARG A 1 165 ? -13.608 10.365 13.605 1.00 82.62 165 ARG A N 1
ATOM 1361 C CA . ARG A 1 165 ? -14.113 11.376 12.668 1.00 82.62 165 ARG A CA 1
ATOM 1362 C C . ARG A 1 165 ? -13.228 12.619 12.660 1.00 82.62 165 ARG A C 1
ATOM 1364 O O . ARG A 1 165 ? -12.948 13.160 11.594 1.00 82.62 165 ARG A O 1
ATOM 1371 N N . THR A 1 166 ? -12.784 13.058 13.835 1.00 81.81 166 THR A N 1
ATOM 1372 C CA . THR A 1 166 ? -11.876 14.204 13.975 1.00 81.81 166 THR A CA 1
ATOM 1373 C C . THR A 1 166 ? -10.527 13.913 13.319 1.00 81.81 166 THR A C 1
ATOM 1375 O O . THR A 1 166 ? -10.059 14.720 12.517 1.00 81.81 166 THR A O 1
ATOM 1378 N N . LYS A 1 167 ? -9.953 12.725 13.550 1.00 83.56 167 LYS A N 1
ATOM 1379 C CA . LYS A 1 167 ? -8.704 12.290 12.904 1.00 83.56 167 LYS A CA 1
ATOM 1380 C C . LYS A 1 167 ? -8.852 12.181 11.384 1.00 83.56 167 LYS A C 1
ATOM 1382 O O . LYS A 1 167 ? -8.005 12.673 10.650 1.00 83.56 167 LYS A O 1
ATOM 1387 N N . VAL A 1 168 ? -9.954 11.622 10.883 1.00 86.00 168 VAL A N 1
ATOM 1388 C CA . VAL A 1 168 ? -10.206 11.512 9.435 1.00 86.00 168 VAL A CA 1
ATOM 1389 C C . VAL A 1 168 ? -10.402 12.877 8.782 1.00 86.00 168 VAL A C 1
ATOM 1391 O O . VAL A 1 168 ? -9.894 13.095 7.685 1.00 86.00 168 VAL A O 1
ATOM 1394 N N . LYS A 1 169 ? -11.059 13.827 9.455 1.00 87.81 169 LYS A N 1
ATOM 1395 C CA . LYS A 1 169 ? -11.122 15.219 8.986 1.00 87.81 169 LYS A CA 1
ATOM 1396 C C . LYS A 1 169 ? -9.729 15.845 8.892 1.00 87.81 169 LYS A C 1
ATOM 1398 O O . LYS A 1 169 ? -9.422 16.438 7.864 1.00 87.81 169 LYS A O 1
ATOM 1403 N N . ALA A 1 170 ? -8.881 15.645 9.901 1.00 84.44 170 ALA A N 1
ATOM 1404 C CA . ALA A 1 170 ? -7.496 16.115 9.873 1.00 84.44 170 ALA A CA 1
ATOM 1405 C C . ALA A 1 170 ? -6.685 15.466 8.735 1.00 8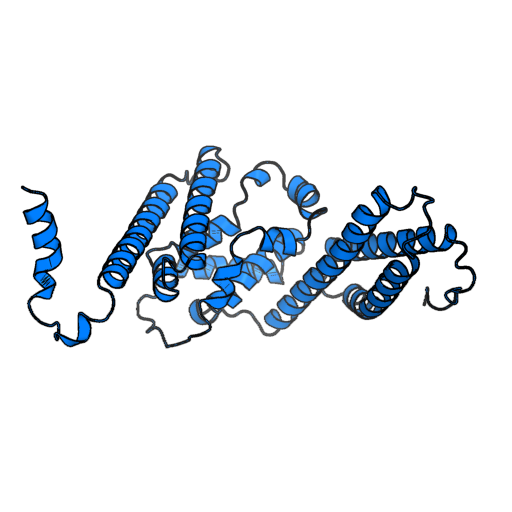4.44 170 ALA A C 1
ATOM 1407 O O . ALA A 1 170 ? -5.929 16.151 8.053 1.00 84.44 170 ALA A O 1
ATOM 1408 N N . LEU A 1 171 ? -6.887 14.171 8.459 1.00 87.25 171 LEU A N 1
ATOM 1409 C CA . LEU A 1 171 ? -6.269 13.491 7.314 1.00 87.25 171 LEU A CA 1
ATOM 1410 C C . LEU A 1 171 ? -6.737 14.076 5.977 1.00 87.25 171 LEU A C 1
ATOM 1412 O O . LEU A 1 171 ? -5.918 14.277 5.088 1.00 87.25 171 LEU A O 1
ATOM 1416 N N . ILE A 1 172 ? -8.032 14.364 5.819 1.00 90.94 172 ILE A N 1
ATOM 1417 C CA . ILE A 1 172 ? -8.574 14.997 4.605 1.00 90.94 172 ILE A CA 1
ATOM 1418 C C . ILE A 1 172 ? -8.000 16.402 4.427 1.00 90.94 172 ILE A C 1
ATOM 1420 O O . ILE A 1 172 ? -7.619 16.774 3.318 1.00 90.94 172 ILE A O 1
ATOM 1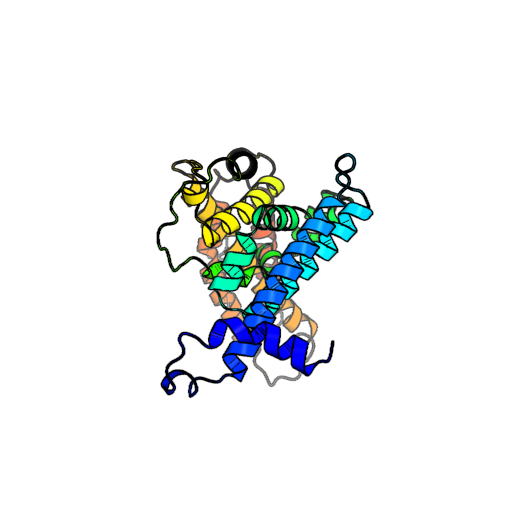424 N N . GLU A 1 173 ? -7.905 17.173 5.508 1.00 89.56 173 GLU A N 1
ATOM 1425 C CA . GLU A 1 173 ? -7.290 18.497 5.491 1.00 89.56 173 GLU A CA 1
ATOM 1426 C C . GLU A 1 173 ? -5.809 18.412 5.103 1.00 89.56 173 GLU A C 1
ATOM 1428 O O . GLU A 1 173 ? -5.370 19.117 4.196 1.00 89.56 173 GLU A O 1
ATOM 1433 N N . MET A 1 174 ? -5.057 17.489 5.706 1.00 87.31 174 MET A N 1
ATOM 1434 C CA . MET A 1 174 ? -3.659 17.221 5.365 1.00 87.31 174 MET A CA 1
ATOM 1435 C C . MET A 1 174 ? -3.504 16.780 3.904 1.00 87.31 174 MET A C 1
ATOM 1437 O O . MET A 1 174 ? -2.613 17.258 3.204 1.00 87.31 174 MET A O 1
ATOM 1441 N N . PHE A 1 175 ? -4.387 15.915 3.409 1.00 90.12 175 PHE A N 1
ATOM 1442 C CA . PHE A 1 175 ? -4.398 15.469 2.018 1.00 90.12 175 PHE A CA 1
ATOM 1443 C C . PHE A 1 175 ? -4.633 16.624 1.036 1.00 90.12 175 PHE A C 1
ATOM 1445 O O . PHE A 1 175 ? -3.952 16.717 0.013 1.00 90.12 175 PHE A O 1
ATOM 1452 N N . HIS A 1 176 ? -5.568 17.526 1.344 1.00 89.69 176 HIS A N 1
ATOM 1453 C CA . HIS A 1 176 ? -5.902 18.649 0.466 1.00 89.69 176 HIS A CA 1
ATOM 1454 C C . HIS A 1 176 ? -4.893 19.789 0.521 1.00 89.69 176 HIS A C 1
ATOM 1456 O O . HIS A 1 176 ? -4.563 20.344 -0.528 1.00 89.69 176 HIS A O 1
ATOM 1462 N N . ASN A 1 177 ? -4.440 20.141 1.724 1.00 88.75 177 ASN A N 1
ATOM 1463 C CA . ASN A 1 177 ? -3.803 21.427 1.999 1.00 88.75 177 ASN A CA 1
ATOM 1464 C C . ASN A 1 177 ? -2.313 21.314 2.332 1.00 88.75 177 ASN A C 1
ATOM 1466 O O . ASN A 1 177 ? -1.630 22.337 2.380 1.00 88.75 177 ASN A O 1
ATOM 1470 N N . SER A 1 178 ? -1.777 20.108 2.560 1.00 85.56 178 SER A N 1
ATOM 1471 C CA . SER A 1 178 ? -0.352 19.970 2.861 1.00 85.56 178 SER A CA 1
ATOM 1472 C C . SER A 1 178 ? 0.500 20.393 1.664 1.00 85.56 178 SER A C 1
ATOM 1474 O O . SER A 1 178 ? 0.451 19.788 0.589 1.00 85.56 178 SER A O 1
ATOM 1476 N N . ALA A 1 179 ? 1.344 21.402 1.881 1.00 84.81 179 ALA A N 1
ATOM 1477 C CA . ALA A 1 179 ? 2.430 21.751 0.969 1.00 84.81 179 ALA A CA 1
ATOM 1478 C C . ALA A 1 179 ? 3.555 20.700 0.993 1.00 84.81 179 ALA A C 1
ATOM 1480 O O . ALA A 1 179 ? 4.332 20.600 0.045 1.00 84.81 179 ALA A O 1
ATOM 1481 N N . TYR A 1 180 ? 3.637 19.907 2.068 1.00 82.56 180 TYR A N 1
ATOM 1482 C CA . TYR A 1 180 ? 4.625 18.851 2.215 1.00 82.56 180 TYR A CA 1
ATOM 1483 C C . TYR A 1 180 ? 4.098 17.540 1.627 1.00 82.56 180 TYR A C 1
ATOM 1485 O O . TYR A 1 180 ? 3.134 16.944 2.120 1.00 82.56 180 TYR A O 1
ATOM 1493 N N . GLU A 1 181 ? 4.731 17.106 0.539 1.00 82.94 181 GLU A N 1
ATOM 1494 C CA . GLU A 1 181 ? 4.297 15.958 -0.252 1.00 82.94 181 GLU A CA 1
ATOM 1495 C C . GLU A 1 181 ? 4.281 14.629 0.525 1.00 82.94 181 GLU A C 1
ATOM 1497 O O . GLU A 1 181 ? 3.293 13.906 0.386 1.00 82.94 181 GLU A O 1
ATOM 1502 N N . PRO A 1 182 ? 5.273 14.297 1.379 1.00 80.06 182 PRO A N 1
ATOM 1503 C CA . PRO A 1 182 ? 5.219 13.082 2.190 1.00 80.06 182 PRO A CA 1
ATOM 1504 C C . PRO A 1 182 ? 3.971 13.012 3.070 1.00 80.06 182 PRO A C 1
ATOM 1506 O O . PRO A 1 182 ? 3.262 12.016 3.012 1.00 80.06 182 PRO A O 1
ATOM 1509 N N . SER A 1 183 ? 3.621 14.088 3.783 1.00 80.38 183 SER A N 1
ATOM 1510 C CA . SER A 1 183 ? 2.398 14.136 4.600 1.00 80.38 183 SER A CA 1
ATOM 1511 C C . SER A 1 183 ? 1.128 13.933 3.773 1.00 80.38 183 SER A C 1
ATOM 1513 O O . SER A 1 183 ? 0.232 13.196 4.184 1.00 80.38 183 SER A O 1
ATOM 1515 N N . ARG A 1 184 ? 1.056 14.532 2.577 1.00 87.94 184 ARG A N 1
ATOM 1516 C CA . ARG A 1 184 ? -0.066 14.324 1.647 1.00 87.94 184 ARG A CA 1
ATOM 1517 C C . ARG A 1 184 ? -0.148 12.868 1.178 1.00 87.94 184 ARG A C 1
ATOM 1519 O O . ARG A 1 184 ? -1.241 12.315 1.105 1.00 87.94 184 ARG A O 1
ATOM 1526 N N . ASN A 1 185 ? 0.990 12.243 0.885 1.00 84.12 185 ASN A N 1
ATOM 1527 C CA . ASN A 1 185 ? 1.060 10.843 0.469 1.00 84.12 185 ASN A CA 1
ATOM 1528 C C . ASN A 1 185 ? 0.688 9.886 1.614 1.00 84.12 185 ASN A C 1
ATOM 1530 O O . ASN A 1 185 ? -0.061 8.938 1.387 1.00 84.12 185 ASN A O 1
ATOM 1534 N N . SER A 1 186 ? 1.135 10.145 2.843 1.00 78.75 186 SER A N 1
ATOM 1535 C CA . SER A 1 186 ? 0.720 9.378 4.025 1.00 78.75 186 SER A CA 1
ATOM 1536 C C . SER A 1 186 ? -0.787 9.487 4.243 1.00 78.75 186 SER A C 1
ATOM 1538 O O . SER A 1 186 ? -1.471 8.467 4.344 1.00 78.75 186 SER A O 1
ATOM 1540 N N . ALA A 1 187 ? -1.330 10.711 4.189 1.00 84.19 187 ALA A N 1
ATOM 1541 C CA . ALA A 1 187 ? -2.770 10.940 4.257 1.00 84.19 187 ALA A CA 1
ATOM 1542 C C . ALA A 1 187 ? -3.516 10.159 3.169 1.00 84.19 187 ALA A C 1
ATOM 1544 O O . ALA A 1 187 ? -4.502 9.487 3.464 1.00 84.19 187 ALA A O 1
ATOM 1545 N N . PHE A 1 188 ? -3.021 10.192 1.927 1.00 88.62 188 PHE A N 1
ATOM 1546 C CA . PHE A 1 188 ? -3.586 9.434 0.813 1.00 88.62 188 PHE A CA 1
ATOM 1547 C C . PHE A 1 188 ? -3.702 7.940 1.134 1.00 88.62 188 PHE A C 1
ATOM 1549 O O . PHE A 1 188 ? -4.764 7.366 0.915 1.00 88.62 188 PHE A O 1
ATOM 1556 N N . PHE A 1 189 ? -2.655 7.301 1.667 1.00 80.69 189 PHE A N 1
ATOM 1557 C CA . PHE A 1 189 ? -2.696 5.861 1.949 1.00 80.69 189 PHE A CA 1
ATOM 1558 C C . PHE A 1 189 ? -3.726 5.507 3.019 1.00 80.69 189 PHE A C 1
ATOM 1560 O O . PHE A 1 189 ? -4.488 4.552 2.846 1.00 80.69 189 PHE A O 1
ATOM 1567 N N . VAL A 1 190 ? -3.789 6.292 4.096 1.00 79.94 190 VAL A N 1
ATOM 1568 C CA . VAL A 1 190 ? -4.768 6.070 5.166 1.00 79.94 190 VAL A CA 1
ATOM 1569 C C . VAL A 1 190 ? -6.189 6.320 4.653 1.00 79.94 190 VAL A C 1
ATOM 1571 O O . VAL A 1 190 ? -7.095 5.531 4.917 1.00 79.94 190 VAL A O 1
ATOM 1574 N N . LEU A 1 191 ? -6.394 7.366 3.853 1.00 85.75 191 LEU A N 1
ATOM 1575 C CA . LEU A 1 191 ? -7.696 7.692 3.273 1.00 85.75 191 LEU A CA 1
ATOM 1576 C C . LEU A 1 191 ? -8.140 6.684 2.209 1.00 85.75 191 LEU A C 1
ATOM 1578 O O . LEU A 1 191 ? -9.313 6.319 2.185 1.00 85.75 191 LEU A O 1
ATOM 1582 N N . ASP A 1 192 ? -7.239 6.193 1.356 1.00 85.25 192 ASP A N 1
ATOM 1583 C CA . ASP A 1 192 ? -7.546 5.141 0.380 1.00 85.25 192 ASP A CA 1
ATOM 1584 C C . ASP A 1 192 ? -7.930 3.846 1.096 1.00 85.25 192 ASP A C 1
ATOM 1586 O O . ASP A 1 192 ? -8.896 3.184 0.708 1.00 85.25 192 ASP A O 1
ATOM 1590 N N . PHE A 1 193 ? -7.232 3.526 2.189 1.00 79.06 193 PHE A N 1
ATOM 1591 C CA . PHE A 1 193 ? -7.599 2.426 3.065 1.00 79.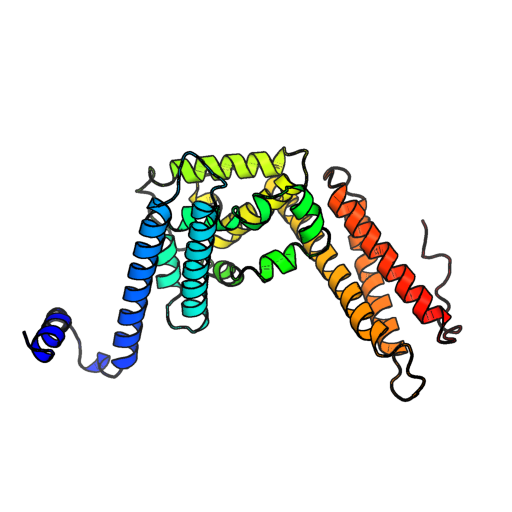06 193 PHE A CA 1
ATOM 1592 C 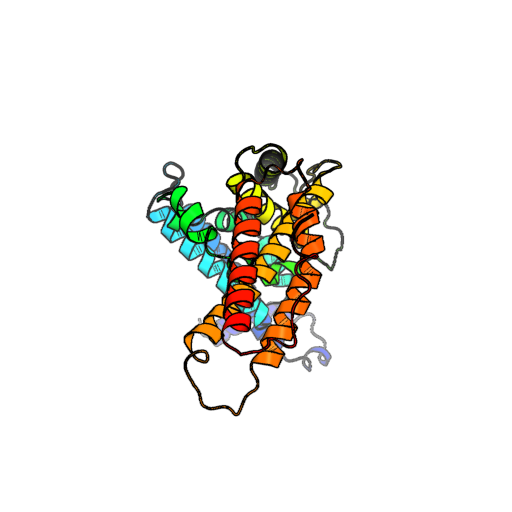C . PHE A 1 193 ? -9.004 2.629 3.645 1.00 79.06 193 PHE A C 1
ATOM 1594 O O . PHE A 1 193 ? -9.869 1.784 3.425 1.00 79.06 193 PHE A O 1
ATOM 1601 N N . ILE A 1 194 ? -9.288 3.755 4.303 1.00 80.25 194 ILE A N 1
ATOM 1602 C CA . ILE A 1 194 ? -10.617 4.027 4.875 1.00 80.25 194 ILE A CA 1
ATOM 1603 C C . ILE A 1 194 ? -11.708 3.918 3.801 1.00 80.25 194 ILE A C 1
ATOM 1605 O O . ILE A 1 194 ? -12.698 3.206 3.982 1.00 80.25 194 ILE A O 1
ATOM 1609 N N . ARG A 1 195 ? -11.499 4.561 2.648 1.00 85.12 195 ARG A N 1
ATOM 1610 C CA . ARG A 1 195 ? -12.444 4.587 1.528 1.00 85.12 195 ARG A CA 1
ATOM 1611 C C . ARG A 1 195 ? -12.786 3.189 1.026 1.00 85.12 195 ARG A C 1
ATOM 1613 O O . ARG A 1 195 ? -13.962 2.862 0.919 1.00 85.12 195 ARG A O 1
ATOM 1620 N N . ARG A 1 196 ? -11.774 2.372 0.711 1.00 75.69 196 ARG A N 1
ATOM 1621 C CA . ARG A 1 196 ? -11.977 1.033 0.126 1.00 75.69 196 ARG A CA 1
ATOM 1622 C C . ARG A 1 196 ? -12.601 0.047 1.104 1.00 75.69 196 ARG A C 1
ATOM 1624 O O . ARG A 1 196 ? -13.283 -0.876 0.680 1.00 75.69 196 ARG A O 1
ATOM 1631 N N . ASN A 1 197 ? -12.335 0.223 2.393 1.00 69.06 197 ASN A N 1
ATOM 1632 C CA . ASN A 1 197 ? -12.705 -0.753 3.408 1.00 69.06 197 ASN A CA 1
ATOM 1633 C C . ASN A 1 197 ? -14.004 -0.407 4.134 1.00 69.06 197 ASN A C 1
ATOM 1635 O O . ASN A 1 197 ? -14.704 -1.313 4.557 1.00 69.06 197 ASN A O 1
ATOM 1639 N N . TYR A 1 198 ? -14.333 0.873 4.298 1.00 73.12 198 TYR A N 1
ATOM 1640 C CA . TYR A 1 198 ? -15.446 1.303 5.155 1.00 73.12 198 TYR A CA 1
ATOM 1641 C C . TYR A 1 198 ? -16.403 2.259 4.442 1.00 73.12 198 TYR A C 1
ATOM 1643 O O . TYR A 1 198 ? -17.592 2.293 4.760 1.00 73.12 198 TYR A O 1
ATOM 1651 N N . GLY A 1 199 ? -15.898 3.004 3.455 1.00 80.00 199 GLY A N 1
ATOM 1652 C CA . GLY A 1 199 ? -16.594 4.151 2.885 1.00 80.00 199 GLY A CA 1
ATOM 1653 C C . GLY A 1 199 ? -16.550 5.357 3.828 1.00 80.00 199 GLY A C 1
ATOM 1654 O O . GLY A 1 199 ? -16.565 5.223 5.054 1.00 80.00 199 GLY A O 1
ATOM 1655 N N . PHE A 1 200 ? -16.483 6.565 3.269 1.00 79.44 200 PHE A N 1
ATOM 1656 C CA . PHE A 1 200 ? -16.506 7.787 4.083 1.00 79.44 200 PHE A CA 1
ATOM 1657 C C . PHE A 1 200 ? -17.889 8.067 4.677 1.00 79.44 200 PHE A C 1
ATOM 1659 O O . PHE A 1 200 ? -17.995 8.764 5.685 1.00 79.44 200 PHE A O 1
ATOM 1666 N N . GLU A 1 201 ? -18.941 7.478 4.101 1.00 79.56 201 GLU A N 1
ATOM 1667 C CA . GLU A 1 201 ? -20.321 7.631 4.559 1.00 79.56 201 GLU A CA 1
ATOM 1668 C C . GLU A 1 201 ? -20.505 7.071 5.973 1.00 79.56 201 GLU A C 1
ATOM 1670 O O . GLU A 1 201 ? -21.264 7.628 6.760 1.00 79.56 201 GLU A O 1
ATOM 1675 N N . MET A 1 202 ? -19.759 6.017 6.331 1.00 69.06 202 MET A N 1
ATOM 1676 C CA . MET A 1 202 ? -19.798 5.428 7.674 1.00 69.06 202 MET A CA 1
ATOM 1677 C C . MET A 1 202 ? -19.317 6.407 8.754 1.00 69.06 202 MET A C 1
ATOM 1679 O O . MET A 1 202 ? -19.751 6.327 9.902 1.00 69.06 202 MET A O 1
ATOM 1683 N N . LEU A 1 203 ? -18.428 7.332 8.390 1.00 70.75 203 LEU A N 1
ATOM 1684 C CA . LEU A 1 203 ? -17.849 8.301 9.313 1.00 70.75 203 LEU A CA 1
ATOM 1685 C C . LEU A 1 203 ? -18.555 9.659 9.270 1.00 70.75 203 LEU A C 1
ATOM 1687 O O . LEU A 1 203 ? -18.221 10.513 10.091 1.00 70.75 203 LEU A O 1
ATOM 1691 N N . ASP A 1 204 ? -19.521 9.853 8.361 1.00 78.94 204 ASP A N 1
ATOM 1692 C CA . ASP A 1 204 ? -20.223 11.128 8.152 1.00 78.94 204 ASP A CA 1
ATOM 1693 C C . ASP A 1 204 ? -19.221 12.292 7.983 1.00 78.94 204 ASP A C 1
ATOM 1695 O O . ASP A 1 204 ? -19.247 13.317 8.673 1.00 78.94 204 ASP A O 1
ATOM 1699 N N . VAL A 1 205 ? -18.241 12.070 7.096 1.00 81.19 205 VAL A N 1
ATOM 1700 C CA . VAL A 1 205 ? -17.200 13.044 6.755 1.00 81.19 205 VAL A CA 1
ATOM 1701 C C . VAL A 1 205 ? -17.378 13.508 5.316 1.00 81.19 205 VAL A C 1
ATOM 1703 O O . VAL A 1 205 ? -17.381 12.706 4.385 1.00 81.19 205 VAL A O 1
ATOM 1706 N N . GLN A 1 206 ? -17.492 14.823 5.132 1.00 85.88 206 GLN A N 1
ATOM 1707 C CA . GLN A 1 206 ? -17.523 15.445 3.812 1.00 85.88 206 GLN A CA 1
ATOM 1708 C C . GLN A 1 206 ? -16.100 15.565 3.262 1.00 85.88 206 GLN A C 1
ATOM 1710 O O . GLN A 1 206 ? -15.226 16.143 3.903 1.00 85.88 206 GLN A O 1
ATOM 1715 N N . THR A 1 207 ? -15.871 15.014 2.073 1.00 84.56 207 THR A N 1
ATOM 1716 C CA . THR A 1 207 ? -14.551 14.962 1.431 1.00 84.56 207 THR A CA 1
ATOM 1717 C C . THR A 1 207 ? -14.298 16.127 0.461 1.00 84.56 207 THR A C 1
ATOM 1719 O O . THR A 1 207 ? -13.142 16.486 0.230 1.00 84.56 207 THR A O 1
ATOM 1722 N N . GLY A 1 208 ? -15.361 16.772 -0.041 1.00 87.06 208 GLY A N 1
ATOM 1723 C CA . GLY A 1 208 ? -15.320 17.860 -1.031 1.00 87.06 208 GLY A CA 1
ATOM 1724 C C . GLY A 1 208 ? -15.390 17.363 -2.484 1.00 87.06 208 GLY A C 1
ATOM 1725 O O . GLY A 1 208 ? -15.079 16.206 -2.759 1.00 87.06 208 GLY A O 1
ATOM 1726 N N . GLU A 1 209 ? -15.790 18.231 -3.424 1.00 86.94 209 GLU A N 1
ATOM 1727 C CA . GLU A 1 209 ? -16.066 17.850 -4.828 1.00 86.94 209 GLU A CA 1
ATOM 1728 C C . GLU A 1 209 ? -14.837 17.291 -5.568 1.00 86.94 209 GLU A C 1
ATOM 1730 O O . GLU A 1 209 ? -14.949 16.317 -6.307 1.00 86.94 209 GLU A O 1
ATOM 1735 N N . GLN A 1 210 ? -13.645 17.841 -5.317 1.00 88.31 210 GLN A N 1
ATOM 1736 C CA . GLN A 1 210 ? -12.399 17.444 -5.997 1.00 88.31 210 GLN A CA 1
ATOM 1737 C C . GLN A 1 210 ? -11.656 16.282 -5.322 1.00 88.31 210 GLN A C 1
ATOM 1739 O O . GLN A 1 210 ? -10.575 15.887 -5.761 1.00 88.31 210 GLN A O 1
ATOM 1744 N N . PHE A 1 211 ? -12.174 15.744 -4.216 1.00 90.38 211 PHE A N 1
ATOM 1745 C CA . PHE A 1 211 ? -11.448 14.738 -3.442 1.00 90.38 211 PHE A CA 1
ATOM 1746 C C . PHE A 1 211 ? -11.162 13.475 -4.246 1.00 90.38 211 PHE A C 1
ATOM 1748 O O . PHE A 1 211 ? -10.032 12.992 -4.257 1.00 90.38 211 PHE A O 1
ATOM 1755 N N . GLN A 1 212 ? -12.183 12.954 -4.928 1.00 89.88 212 GLN A N 1
ATOM 1756 C CA . GLN A 1 212 ? -12.058 11.710 -5.678 1.00 89.88 212 GLN A CA 1
ATOM 1757 C C . GLN A 1 212 ? -11.092 11.875 -6.857 1.00 89.88 212 GLN A C 1
ATOM 1759 O O . GLN A 1 212 ? -10.222 11.033 -7.047 1.00 89.88 212 GLN A O 1
ATOM 1764 N N . GLU A 1 213 ? -11.162 13.005 -7.562 1.00 90.25 213 GLU A N 1
ATOM 1765 C CA . GLU A 1 213 ? -10.236 13.337 -8.646 1.00 90.25 213 GLU A CA 1
ATOM 1766 C C . GLU A 1 213 ? -8.779 13.398 -8.160 1.00 90.25 213 GLU A C 1
ATOM 1768 O O . GLU A 1 213 ? -7.900 12.773 -8.755 1.00 90.25 213 GLU A O 1
ATOM 1773 N N . LYS A 1 214 ? -8.514 14.065 -7.026 1.00 90.56 214 LYS A N 1
ATOM 1774 C CA . LYS A 1 214 ? -7.169 14.102 -6.425 1.00 90.56 214 LYS A CA 1
ATOM 1775 C C . LYS A 1 214 ? -6.686 12.717 -5.989 1.00 90.56 214 LYS A C 1
ATOM 1777 O O . LYS A 1 214 ? -5.517 12.390 -6.200 1.00 90.56 214 LYS A O 1
ATOM 1782 N N . MET A 1 215 ? -7.560 11.907 -5.385 1.00 90.50 215 MET A N 1
ATOM 1783 C CA . MET A 1 215 ? -7.239 10.528 -4.999 1.00 90.50 215 MET A CA 1
ATOM 1784 C C . MET A 1 215 ? -6.855 9.699 -6.226 1.00 90.50 215 MET A C 1
ATOM 1786 O O . MET A 1 215 ? -5.829 9.023 -6.210 1.00 90.50 215 MET A O 1
ATOM 1790 N N . ASP A 1 216 ? -7.636 9.780 -7.301 1.00 89.94 216 ASP A N 1
ATOM 1791 C CA . ASP A 1 216 ? -7.388 9.020 -8.526 1.00 89.94 216 ASP A CA 1
ATOM 1792 C C . ASP A 1 216 ? -6.117 9.491 -9.241 1.00 89.94 216 ASP A C 1
ATOM 1794 O O . ASP A 1 216 ? -5.345 8.665 -9.732 1.00 89.94 216 ASP A O 1
ATOM 1798 N N . ALA A 1 217 ? -5.834 10.796 -9.228 1.00 89.12 217 ALA A N 1
ATOM 1799 C CA . ALA A 1 217 ? -4.595 11.347 -9.764 1.00 89.12 217 ALA A CA 1
ATOM 1800 C C . ALA A 1 217 ? -3.359 10.837 -9.003 1.00 89.12 217 ALA A C 1
ATOM 1802 O O . ALA A 1 217 ? -2.406 10.358 -9.621 1.00 89.12 217 ALA A O 1
ATOM 1803 N N . ILE A 1 218 ? -3.374 10.881 -7.665 1.00 88.44 218 ILE A N 1
ATOM 1804 C CA . ILE A 1 218 ? -2.268 10.371 -6.837 1.00 88.44 218 ILE A CA 1
ATOM 1805 C C . ILE A 1 218 ? -2.122 8.852 -6.995 1.00 88.44 218 ILE A C 1
ATOM 1807 O O . ILE A 1 218 ? -1.009 8.351 -7.163 1.00 88.44 218 ILE A O 1
ATOM 1811 N N . PHE A 1 219 ? -3.231 8.112 -7.018 1.00 87.56 219 PHE A N 1
ATOM 1812 C CA . PHE A 1 219 ? -3.214 6.669 -7.245 1.00 87.56 219 PHE A CA 1
ATOM 1813 C C . PHE A 1 219 ? -2.610 6.307 -8.610 1.00 87.56 219 PHE A C 1
ATOM 1815 O O . PHE A 1 219 ? -1.730 5.451 -8.679 1.00 87.56 219 PHE A O 1
ATOM 1822 N N . SER A 1 220 ? -3.026 6.993 -9.678 1.00 88.12 220 SER A N 1
ATOM 1823 C CA . SER A 1 220 ? -2.499 6.816 -11.037 1.00 88.12 220 SER A CA 1
ATOM 1824 C C . SER A 1 220 ? -0.988 7.072 -11.104 1.00 88.12 220 SER A C 1
ATOM 1826 O O . SER A 1 220 ? -0.249 6.282 -11.696 1.00 88.12 220 SER A O 1
ATOM 1828 N N . ARG A 1 221 ? -0.495 8.114 -10.417 1.00 88.00 221 ARG A N 1
ATOM 1829 C CA . ARG A 1 221 ? 0.948 8.397 -10.297 1.00 88.00 221 ARG A CA 1
ATOM 1830 C C . ARG A 1 221 ? 1.702 7.263 -9.618 1.00 88.00 221 ARG A C 1
ATOM 1832 O O . ARG A 1 221 ? 2.732 6.826 -10.126 1.00 88.00 221 ARG A O 1
ATOM 1839 N N . PHE A 1 222 ? 1.183 6.756 -8.502 1.00 85.50 222 PHE A N 1
ATOM 1840 C CA . PHE A 1 222 ? 1.799 5.625 -7.816 1.00 85.50 222 PHE A CA 1
ATOM 1841 C C . PHE A 1 222 ? 1.811 4.358 -8.676 1.00 85.50 222 PHE A C 1
ATOM 1843 O O . PHE A 1 222 ? 2.809 3.641 -8.676 1.00 85.50 222 PHE A O 1
ATOM 1850 N N . GLN A 1 223 ? 0.739 4.083 -9.426 1.00 86.00 223 GLN A N 1
ATOM 1851 C CA . GLN A 1 223 ? 0.697 2.945 -10.348 1.00 86.00 223 GLN A CA 1
ATOM 1852 C C . GLN A 1 223 ? 1.752 3.077 -11.444 1.00 86.00 223 GLN A C 1
ATOM 1854 O O . GLN A 1 223 ? 2.475 2.123 -11.715 1.00 86.00 223 GLN A O 1
A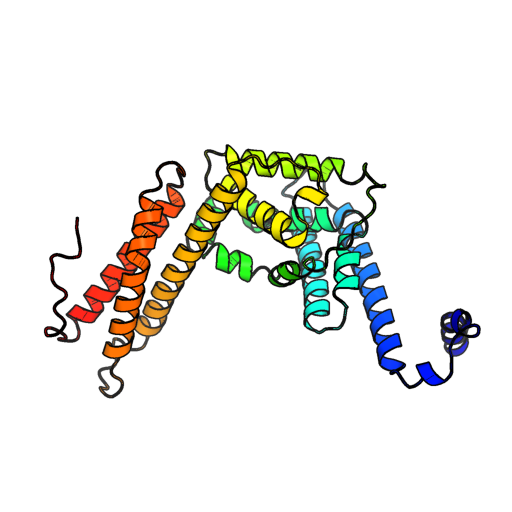TOM 1859 N N . LEU A 1 224 ? 1.883 4.266 -12.028 1.00 90.06 224 LEU A N 1
ATOM 1860 C CA . LEU A 1 224 ? 2.873 4.520 -13.064 1.00 90.06 224 LEU A CA 1
ATOM 1861 C C . LEU A 1 224 ? 4.305 4.365 -12.539 1.00 90.06 224 LEU A C 1
ATOM 1863 O O . LEU A 1 224 ? 5.100 3.667 -13.161 1.00 90.06 224 LEU A O 1
ATOM 1867 N N . LEU A 1 225 ? 4.619 4.949 -11.377 1.00 87.00 225 LEU A N 1
ATOM 1868 C CA . LEU A 1 225 ? 5.915 4.759 -10.714 1.00 87.00 225 LEU A CA 1
ATOM 1869 C C . LEU A 1 225 ? 6.203 3.274 -10.483 1.00 87.00 225 LEU A C 1
ATOM 1871 O O . LEU A 1 225 ? 7.300 2.803 -10.770 1.00 87.00 225 LEU A O 1
ATOM 1875 N N . ALA A 1 226 ? 5.193 2.523 -10.041 1.00 84.06 226 ALA A N 1
ATOM 1876 C CA . ALA A 1 226 ? 5.336 1.100 -9.812 1.00 84.06 226 ALA A CA 1
ATOM 1877 C C . ALA A 1 226 ? 5.653 0.301 -11.073 1.00 84.06 226 ALA A C 1
ATOM 1879 O O . ALA A 1 226 ? 6.464 -0.625 -11.032 1.00 84.06 226 ALA A O 1
ATOM 1880 N N . GLU A 1 227 ? 5.012 0.639 -12.188 1.00 90.25 227 GLU A N 1
ATOM 1881 C CA . GLU A 1 227 ? 5.303 0.021 -13.475 1.00 90.25 227 GLU A CA 1
ATOM 1882 C C . GLU A 1 227 ? 6.731 0.330 -13.940 1.00 90.25 227 GLU A C 1
ATOM 1884 O O . GLU A 1 227 ? 7.428 -0.589 -14.372 1.00 90.25 227 GLU A O 1
ATOM 1889 N N . LEU A 1 228 ? 7.196 1.576 -13.796 1.00 89.00 228 LEU A N 1
ATOM 1890 C CA . LEU A 1 228 ? 8.558 1.960 -14.180 1.00 89.00 228 LEU A CA 1
ATOM 1891 C C . LEU A 1 228 ? 9.617 1.260 -13.328 1.00 89.00 228 LEU A C 1
ATOM 1893 O O . LEU A 1 228 ? 10.529 0.654 -13.879 1.00 89.00 228 LEU A O 1
ATOM 1897 N N . GLU A 1 229 ? 9.459 1.229 -12.007 1.00 85.81 229 GLU A N 1
ATOM 1898 C CA . GLU A 1 229 ? 10.405 0.532 -11.128 1.00 85.81 229 GLU A CA 1
ATOM 1899 C C . GLU A 1 229 ? 10.457 -0.977 -11.412 1.00 85.81 229 GLU A C 1
ATOM 1901 O O . GLU A 1 229 ? 11.516 -1.598 -11.304 1.00 85.81 229 GLU A O 1
ATOM 1906 N N . ASN A 1 230 ? 9.332 -1.591 -11.798 1.00 85.94 230 ASN A N 1
ATOM 1907 C CA . ASN A 1 230 ? 9.317 -2.993 -12.215 1.00 85.94 230 ASN A CA 1
ATOM 1908 C C . ASN A 1 230 ? 10.134 -3.207 -13.497 1.00 85.94 230 ASN A C 1
ATOM 1910 O O . ASN A 1 230 ? 10.864 -4.196 -13.588 1.00 85.94 230 ASN A O 1
ATOM 1914 N N . ILE A 1 231 ? 10.049 -2.282 -14.461 1.00 90.00 231 ILE A N 1
ATOM 1915 C CA . ILE A 1 231 ? 10.878 -2.295 -15.674 1.00 90.00 231 ILE A CA 1
ATOM 1916 C C . ILE A 1 231 ? 12.356 -2.134 -15.303 1.00 90.00 231 ILE A C 1
ATOM 1918 O O . ILE A 1 231 ? 13.176 -2.958 -15.715 1.00 90.00 231 ILE A O 1
ATOM 1922 N N . THR A 1 232 ? 12.693 -1.126 -14.494 1.00 88.12 232 THR A N 1
ATOM 1923 C CA . THR A 1 232 ? 14.060 -0.858 -14.025 1.00 88.12 232 THR A CA 1
ATOM 1924 C C . THR A 1 232 ? 14.649 -2.093 -13.346 1.00 88.12 232 THR A C 1
ATOM 1926 O O . THR A 1 232 ? 15.705 -2.592 -13.740 1.00 88.12 232 THR A O 1
ATOM 1929 N N . ARG A 1 233 ? 13.915 -2.677 -12.392 1.00 85.62 233 ARG A N 1
ATOM 1930 C CA . ARG A 1 233 ? 14.331 -3.883 -11.668 1.00 85.62 233 ARG A CA 1
ATOM 1931 C C . ARG A 1 233 ? 14.488 -5.095 -12.586 1.00 85.62 233 ARG A C 1
ATOM 1933 O O . ARG A 1 233 ? 15.429 -5.869 -12.410 1.00 85.62 233 ARG A O 1
ATOM 1940 N N . TYR A 1 234 ? 13.594 -5.277 -13.559 1.00 87.06 234 TYR A N 1
ATOM 1941 C CA . TYR A 1 234 ? 13.731 -6.339 -14.557 1.00 87.06 234 TYR A CA 1
ATOM 1942 C C . TYR A 1 234 ? 15.045 -6.189 -15.333 1.00 87.06 234 TYR A C 1
ATOM 1944 O O . TYR A 1 234 ? 15.812 -7.149 -15.449 1.00 87.06 234 TYR A O 1
ATOM 1952 N N . MET A 1 235 ? 15.342 -4.972 -15.801 1.00 85.19 235 MET A N 1
ATOM 1953 C CA . MET A 1 235 ? 16.587 -4.673 -16.508 1.00 85.19 235 MET A CA 1
ATOM 1954 C C . MET A 1 235 ? 17.829 -4.855 -15.629 1.00 85.19 235 MET A C 1
ATOM 1956 O O . MET A 1 235 ? 18.864 -5.260 -16.145 1.00 85.19 235 MET A O 1
ATOM 1960 N N . GLU A 1 236 ? 17.764 -4.588 -14.323 1.00 84.62 236 GLU A N 1
ATOM 1961 C CA . GLU A 1 236 ? 18.872 -4.826 -13.381 1.00 84.62 236 GLU A CA 1
ATOM 1962 C C . GLU A 1 236 ? 19.191 -6.308 -13.195 1.00 84.62 236 GLU A C 1
ATOM 1964 O O . GLU A 1 236 ? 20.352 -6.719 -13.277 1.00 84.62 236 GLU A O 1
ATOM 1969 N N . ILE A 1 237 ? 18.160 -7.121 -12.962 1.00 81.94 237 ILE A N 1
ATOM 1970 C CA . ILE A 1 237 ? 18.308 -8.565 -12.740 1.00 81.94 237 ILE A CA 1
ATOM 1971 C C . ILE A 1 237 ? 18.880 -9.230 -13.997 1.00 81.94 237 ILE A C 1
ATOM 1973 O O . ILE A 1 237 ? 19.829 -10.012 -13.923 1.00 81.94 237 ILE A O 1
ATOM 1977 N N . ARG A 1 238 ? 18.345 -8.867 -15.165 1.00 79.81 238 ARG A N 1
ATOM 1978 C CA . ARG A 1 238 ? 18.833 -9.350 -16.462 1.00 79.81 238 ARG A CA 1
ATOM 1979 C C . ARG A 1 238 ? 20.201 -8.767 -16.829 1.00 79.81 238 ARG A C 1
ATOM 1981 O O . ARG A 1 238 ? 21.048 -9.461 -17.383 1.00 79.81 238 ARG A O 1
ATOM 1988 N N . GLY A 1 239 ? 20.444 -7.504 -16.481 1.00 73.12 239 GLY A N 1
ATOM 1989 C CA . GLY A 1 239 ? 21.674 -6.778 -16.797 1.00 73.12 239 GLY A CA 1
ATOM 1990 C C . GLY A 1 239 ? 22.909 -7.237 -16.046 1.00 73.12 239 GLY A C 1
ATOM 1991 O O . GLY A 1 239 ? 24.013 -7.194 -16.583 1.00 73.12 239 GLY A O 1
ATOM 1992 N N . SER A 1 240 ? 22.726 -7.711 -14.820 1.00 67.88 240 SER A N 1
ATOM 1993 C CA . SER A 1 240 ? 23.818 -8.162 -13.957 1.00 67.88 240 SER A CA 1
ATOM 1994 C C . SER A 1 240 ? 24.329 -9.571 -14.276 1.00 67.88 240 SER A C 1
ATOM 1996 O O . SER A 1 240 ? 25.465 -9.882 -13.930 1.00 67.88 240 SER A O 1
ATOM 1998 N N . SER A 1 241 ? 23.530 -10.412 -14.941 1.00 60.78 241 SER A N 1
ATOM 1999 C CA . SER A 1 241 ? 23.839 -11.834 -15.153 1.00 60.78 241 SER A CA 1
ATOM 2000 C C . SER A 1 241 ? 24.116 -12.217 -16.614 1.00 60.78 241 SER A C 1
ATOM 2002 O O . SER A 1 241 ? 24.948 -13.087 -16.855 1.00 60.78 241 SER A O 1
ATOM 2004 N N . GLU A 1 242 ? 23.485 -11.560 -17.595 1.00 56.66 242 GLU A N 1
ATOM 2005 C CA . GLU A 1 242 ? 23.493 -12.024 -18.997 1.00 56.66 242 GLU A CA 1
ATOM 2006 C C . GLU A 1 242 ? 24.241 -11.100 -19.973 1.00 56.66 242 GLU A C 1
ATOM 2008 O O . GLU A 1 242 ? 24.591 -11.532 -21.066 1.00 56.66 242 GLU A O 1
ATOM 2013 N N . TRP A 1 243 ? 24.576 -9.859 -19.602 1.00 56.03 243 TRP A N 1
ATOM 2014 C CA . TRP A 1 243 ? 25.207 -8.911 -20.544 1.00 56.03 243 TRP A CA 1
ATOM 2015 C C . TRP A 1 243 ? 26.683 -9.212 -20.849 1.00 56.03 243 TRP A C 1
ATOM 2017 O O . TRP A 1 243 ? 27.255 -8.618 -21.760 1.00 56.03 243 TRP A O 1
ATOM 2027 N N . ILE A 1 244 ? 27.305 -10.113 -20.085 1.00 53.06 244 ILE A N 1
ATOM 2028 C CA . ILE A 1 244 ? 28.725 -10.478 -20.211 1.00 53.06 244 ILE A CA 1
ATOM 2029 C C . ILE A 1 244 ? 28.892 -11.854 -20.882 1.00 53.06 244 ILE A C 1
ATOM 2031 O O . ILE A 1 244 ? 29.978 -12.171 -21.363 1.00 53.06 244 ILE A O 1
ATOM 2035 N N . SER A 1 245 ? 27.835 -12.671 -20.960 1.00 55.16 245 SER A N 1
ATOM 2036 C CA . SER A 1 245 ? 27.945 -14.008 -21.548 1.00 55.16 245 SER A CA 1
ATOM 2037 C C . SER A 1 245 ? 27.798 -13.942 -23.067 1.00 55.16 245 SER A C 1
ATOM 2039 O O . SER A 1 245 ? 26.719 -13.691 -23.593 1.00 55.16 245 SER A O 1
ATOM 2041 N N . THR A 1 246 ? 28.893 -14.190 -23.785 1.00 55.09 246 THR A N 1
ATOM 2042 C CA . THR A 1 246 ? 28.943 -14.272 -25.255 1.00 55.09 246 THR A CA 1
ATOM 2043 C C . THR A 1 246 ? 28.359 -15.572 -25.821 1.00 55.09 246 THR A C 1
ATOM 2045 O O . THR A 1 246 ? 28.551 -15.857 -27.004 1.00 55.09 246 THR A O 1
ATOM 2048 N N . ASP A 1 247 ? 27.689 -16.392 -25.004 1.00 56.44 247 ASP A N 1
ATOM 2049 C CA . ASP A 1 247 ? 27.135 -17.669 -25.454 1.00 56.44 247 ASP A CA 1
ATOM 2050 C C . ASP A 1 247 ? 25.766 -17.460 -26.133 1.00 56.44 247 ASP A C 1
ATOM 2052 O O . ASP A 1 247 ? 24.723 -17.246 -25.514 1.00 56.44 247 ASP A O 1
ATOM 2056 N N . ASN A 1 248 ? 25.817 -17.458 -27.465 1.00 53.75 248 ASN A N 1
ATOM 2057 C CA . ASN A 1 248 ? 24.926 -16.780 -28.414 1.00 53.75 248 ASN A CA 1
ATOM 2058 C C . ASN A 1 248 ? 23.508 -17.358 -28.626 1.00 53.75 248 ASN A C 1
ATOM 2060 O O . ASN A 1 248 ? 22.892 -17.057 -29.648 1.00 53.75 248 ASN A O 1
ATOM 2064 N N . ASN A 1 249 ? 22.951 -18.178 -27.734 1.00 58.16 249 ASN A N 1
ATOM 2065 C CA . ASN A 1 249 ? 21.772 -18.981 -28.110 1.00 58.16 249 ASN A CA 1
ATOM 2066 C C . ASN A 1 249 ? 20.407 -18.497 -27.594 1.00 58.16 249 ASN A C 1
ATOM 2068 O O . ASN A 1 249 ? 19.389 -19.064 -27.992 1.00 58.16 249 ASN A O 1
ATOM 2072 N N . THR A 1 250 ? 20.337 -17.416 -26.812 1.00 59.09 250 THR A N 1
ATOM 2073 C CA . THR A 1 250 ? 19.055 -16.796 -26.419 1.00 59.09 250 THR A CA 1
ATOM 2074 C C . THR A 1 250 ? 18.997 -15.350 -26.915 1.00 59.09 250 THR A C 1
ATOM 2076 O O . THR A 1 250 ? 19.753 -14.513 -26.419 1.00 59.09 250 THR A O 1
ATOM 2079 N N . PRO A 1 251 ? 18.138 -15.006 -27.897 1.00 60.03 251 PRO A N 1
ATOM 2080 C CA . PRO A 1 251 ? 18.089 -13.661 -28.458 1.00 60.03 251 PRO A CA 1
ATOM 2081 C C . PRO A 1 251 ? 17.413 -12.697 -27.477 1.00 60.03 251 PRO A C 1
ATOM 2083 O O . PRO A 1 251 ? 16.230 -12.376 -27.582 1.00 60.03 251 PRO A O 1
ATOM 2086 N N . MET A 1 252 ? 18.210 -12.175 -26.547 1.00 64.50 252 MET A N 1
ATOM 2087 C CA . MET A 1 252 ? 17.834 -11.142 -25.577 1.00 64.50 252 MET A CA 1
ATOM 2088 C C . MET A 1 252 ? 17.296 -9.863 -26.252 1.00 64.50 252 MET A C 1
ATOM 2090 O O . MET A 1 252 ? 16.557 -9.088 -25.648 1.00 64.50 252 MET A O 1
ATOM 2094 N N . GLY A 1 253 ? 17.592 -9.669 -27.544 1.00 68.19 253 GLY A N 1
ATOM 2095 C CA . GLY A 1 253 ? 17.032 -8.584 -28.352 1.00 68.19 253 GLY A CA 1
ATOM 2096 C C . GLY A 1 253 ? 15.505 -8.592 -28.427 1.00 68.19 253 GLY A C 1
ATOM 2097 O O . GLY A 1 253 ? 14.905 -7.523 -28.477 1.00 68.19 253 GLY A O 1
ATOM 2098 N N . GLY A 1 254 ? 14.859 -9.763 -28.371 1.00 76.44 254 GLY A N 1
ATOM 2099 C CA . GLY A 1 254 ? 13.396 -9.847 -28.367 1.00 76.44 254 GLY A CA 1
ATOM 2100 C C . GLY A 1 254 ? 12.777 -9.209 -27.120 1.00 76.44 254 GLY A C 1
ATOM 2101 O O . GLY A 1 254 ? 11.859 -8.397 -27.230 1.00 76.44 254 GLY A O 1
ATOM 2102 N N . GLU A 1 255 ? 13.318 -9.519 -25.940 1.00 82.12 255 GLU A N 1
ATOM 2103 C CA . GLU A 1 255 ? 12.829 -8.987 -24.662 1.00 82.12 255 GLU A CA 1
ATOM 2104 C C . GLU A 1 255 ? 13.051 -7.479 -24.547 1.00 82.12 255 GLU A C 1
ATOM 2106 O O . GLU A 1 255 ? 12.138 -6.745 -24.176 1.00 82.12 255 GLU A O 1
ATOM 2111 N N . VAL A 1 256 ? 14.230 -6.992 -24.937 1.00 80.94 256 VAL A N 1
ATOM 2112 C CA . VAL A 1 256 ? 14.561 -5.559 -24.894 1.00 80.94 256 VAL A CA 1
ATOM 2113 C C . VAL A 1 256 ? 13.645 -4.760 -25.821 1.00 80.94 256 VAL A C 1
ATOM 2115 O O . VAL A 1 256 ? 13.154 -3.699 -25.441 1.00 80.94 256 VAL A O 1
ATOM 2118 N N . VAL A 1 257 ? 13.343 -5.292 -27.010 1.00 80.62 257 VAL A N 1
ATOM 2119 C CA . VAL A 1 257 ? 12.380 -4.677 -27.935 1.00 80.62 257 VAL A CA 1
ATOM 2120 C C . VAL A 1 257 ? 10.971 -4.655 -27.337 1.00 80.62 257 VAL A C 1
ATOM 2122 O O . VAL A 1 257 ? 10.260 -3.665 -27.513 1.00 80.62 257 VAL A O 1
ATOM 2125 N N . MET A 1 258 ? 10.551 -5.703 -26.621 1.00 87.88 258 MET A N 1
ATOM 2126 C CA . MET A 1 258 ? 9.258 -5.704 -25.926 1.00 87.88 258 MET A CA 1
ATOM 2127 C C . MET A 1 258 ? 9.211 -4.660 -24.811 1.00 87.88 258 MET A C 1
ATOM 2129 O O . MET A 1 258 ? 8.234 -3.919 -24.733 1.00 87.88 258 MET A O 1
ATOM 2133 N N . ILE A 1 259 ? 10.266 -4.544 -24.000 1.00 89.44 259 ILE A N 1
ATOM 2134 C CA . ILE A 1 259 ? 10.341 -3.536 -22.936 1.00 89.44 259 ILE A CA 1
ATOM 2135 C C . ILE A 1 259 ? 10.323 -2.126 -23.522 1.00 89.44 259 ILE A C 1
ATOM 2137 O O . ILE A 1 259 ? 9.591 -1.276 -23.029 1.00 89.44 259 ILE A O 1
ATOM 2141 N N . TYR A 1 260 ? 11.061 -1.885 -24.605 1.00 87.00 260 TYR A N 1
ATOM 2142 C CA . TYR A 1 260 ? 11.043 -0.600 -25.299 1.00 87.00 260 TYR A CA 1
ATOM 2143 C C . TYR A 1 260 ? 9.647 -0.248 -25.823 1.00 87.00 260 TYR A C 1
ATOM 2145 O O . TYR A 1 260 ? 9.166 0.863 -25.607 1.00 87.00 260 TYR A O 1
ATOM 2153 N N . LYS A 1 261 ? 8.962 -1.202 -26.469 1.00 89.88 261 LYS A N 1
ATOM 2154 C CA . LYS A 1 261 ? 7.575 -1.012 -26.919 1.00 89.88 261 LYS A CA 1
ATOM 2155 C C . LYS A 1 261 ? 6.640 -0.726 -25.746 1.00 89.88 261 LYS A C 1
ATOM 2157 O O . LYS A 1 261 ? 5.812 0.170 -25.851 1.00 89.88 261 LYS A O 1
ATOM 2162 N N . TYR A 1 262 ? 6.780 -1.459 -24.643 1.00 92.81 262 TYR A N 1
ATOM 2163 C CA . TYR A 1 262 ? 5.970 -1.253 -23.447 1.00 92.81 262 TYR A CA 1
ATOM 2164 C C . TYR A 1 262 ? 6.211 0.127 -22.829 1.00 92.81 262 TYR A C 1
ATOM 2166 O O . TYR A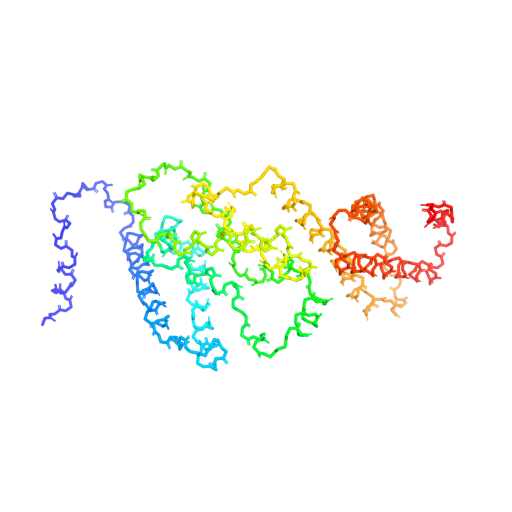 1 262 ? 5.261 0.859 -22.581 1.00 92.81 262 TYR A O 1
ATOM 2174 N N . TYR A 1 263 ? 7.471 0.531 -22.676 1.00 90.81 263 TYR A N 1
ATOM 2175 C CA . TYR A 1 263 ? 7.844 1.857 -22.193 1.00 90.81 263 TYR A CA 1
ATOM 2176 C C . TYR A 1 263 ? 7.262 2.981 -23.067 1.00 90.81 263 TYR A C 1
ATOM 2178 O O . TYR A 1 263 ? 6.711 3.946 -22.542 1.00 90.81 263 TYR A O 1
ATOM 2186 N N . HIS A 1 264 ? 7.278 2.826 -24.395 1.00 89.50 264 HIS A N 1
ATOM 2187 C CA . HIS A 1 264 ? 6.626 3.768 -25.316 1.00 89.50 264 HIS A CA 1
ATOM 2188 C C . HIS A 1 264 ? 5.116 3.888 -25.103 1.00 89.50 264 HIS A C 1
ATOM 2190 O O . HIS A 1 264 ? 4.566 4.976 -25.251 1.00 89.50 264 HIS A O 1
ATOM 2196 N N . LEU A 1 265 ? 4.439 2.807 -24.709 1.00 93.31 265 LEU A N 1
ATOM 2197 C CA . LEU A 1 265 ? 3.020 2.864 -24.337 1.00 93.31 265 LEU A CA 1
ATOM 2198 C C . LEU A 1 265 ? 2.789 3.633 -23.024 1.00 93.31 265 LEU A C 1
ATOM 2200 O O . LEU A 1 265 ? 1.691 4.146 -22.806 1.00 93.31 265 LEU A O 1
ATOM 2204 N N . LEU A 1 266 ? 3.801 3.728 -22.156 1.00 91.94 266 LEU A N 1
ATOM 2205 C CA . LEU A 1 266 ? 3.733 4.482 -20.903 1.00 91.94 266 LEU A CA 1
ATOM 2206 C C . LEU A 1 266 ? 4.070 5.967 -21.073 1.00 91.94 266 LEU A C 1
ATOM 2208 O O . LEU A 1 266 ? 3.597 6.769 -20.270 1.00 91.94 266 LEU A O 1
ATOM 2212 N N . LEU A 1 267 ? 4.817 6.356 -22.114 1.00 89.94 267 LEU A N 1
ATOM 2213 C CA . LEU A 1 267 ? 5.239 7.747 -22.339 1.00 89.94 267 LEU A CA 1
ATOM 2214 C C . LEU A 1 267 ? 4.088 8.765 -22.288 1.00 89.94 267 LEU A C 1
ATOM 2216 O O . LEU A 1 267 ? 4.210 9.715 -21.514 1.00 89.94 267 LEU A O 1
ATOM 2220 N N . PRO A 1 268 ? 2.940 8.565 -22.969 1.00 93.00 268 PRO A N 1
ATOM 2221 C CA . PRO A 1 268 ? 1.835 9.518 -22.879 1.00 93.00 268 PRO A CA 1
ATOM 2222 C C . PRO A 1 268 ? 1.301 9.679 -21.450 1.00 93.00 268 PRO A C 1
ATOM 2224 O O . PRO A 1 268 ? 0.917 10.774 -21.046 1.00 93.00 268 PRO A O 1
ATOM 2227 N N . LYS A 1 269 ? 1.301 8.599 -20.650 1.00 92.56 269 LYS A N 1
ATOM 2228 C CA . LYS A 1 269 ? 0.892 8.653 -19.238 1.00 92.56 269 LYS A CA 1
ATOM 2229 C C . LYS A 1 269 ? 1.913 9.413 -18.392 1.00 92.56 269 LYS A C 1
ATOM 2231 O O . LYS A 1 269 ? 1.511 10.151 -17.495 1.00 92.56 269 LYS A O 1
ATOM 2236 N N . ILE A 1 270 ? 3.208 9.240 -18.663 1.00 89.12 270 ILE A N 1
ATOM 2237 C CA . ILE A 1 270 ? 4.298 9.969 -17.996 1.00 89.12 270 ILE A CA 1
ATOM 2238 C C . ILE A 1 270 ? 4.178 11.462 -18.292 1.00 89.12 270 ILE A C 1
ATOM 2240 O O . ILE A 1 270 ? 4.119 12.266 -17.367 1.00 89.12 270 ILE A O 1
ATOM 2244 N N . GLU A 1 271 ? 4.066 11.829 -19.566 1.00 90.31 271 GLU A N 1
ATOM 2245 C CA . GLU A 1 271 ? 3.943 13.220 -20.011 1.00 90.31 271 GLU A CA 1
ATOM 2246 C C . GLU A 1 271 ? 2.688 13.884 -19.450 1.00 90.31 271 GLU A C 1
ATOM 2248 O O . GLU A 1 271 ? 2.769 14.984 -18.901 1.00 90.31 271 GLU A O 1
ATOM 2253 N N . TYR A 1 272 ? 1.548 13.188 -19.497 1.00 90.75 272 TYR A N 1
ATOM 2254 C CA . TYR A 1 272 ? 0.322 13.661 -18.866 1.00 90.75 272 TYR A CA 1
ATOM 2255 C C . TYR A 1 272 ? 0.547 13.953 -17.379 1.00 90.75 272 TYR A C 1
ATOM 2257 O O . TYR A 1 272 ? 0.277 15.065 -16.931 1.00 90.75 272 TYR A O 1
ATOM 2265 N N . ASN A 1 273 ? 1.111 13.010 -16.619 1.00 86.50 273 ASN A N 1
ATOM 2266 C CA . ASN A 1 273 ? 1.341 13.190 -15.185 1.00 86.50 273 ASN A CA 1
ATOM 2267 C C . ASN A 1 273 ? 2.316 14.326 -14.855 1.00 86.50 273 ASN A C 1
ATOM 2269 O O . ASN A 1 273 ? 2.058 15.061 -13.898 1.00 86.50 273 ASN A O 1
ATOM 2273 N N . LEU A 1 274 ? 3.380 14.496 -15.647 1.00 85.12 274 LEU A N 1
ATOM 2274 C CA . LEU A 1 274 ? 4.347 15.591 -15.503 1.00 85.12 274 LEU A CA 1
ATOM 2275 C C . LEU A 1 274 ? 3.739 16.956 -15.863 1.00 85.12 274 LEU A C 1
ATOM 2277 O O . LEU A 1 274 ? 4.134 17.974 -15.298 1.00 85.12 274 LEU A O 1
ATOM 2281 N N . SER A 1 275 ? 2.762 16.991 -16.776 1.00 86.44 275 SER A N 1
ATOM 2282 C CA . SER A 1 275 ? 2.092 18.229 -17.200 1.00 86.44 275 SER A CA 1
ATOM 2283 C C . SER A 1 275 ? 1.078 18.774 -16.183 1.00 86.44 275 SER A C 1
ATOM 2285 O O . SER A 1 275 ? 0.759 19.965 -16.213 1.00 86.44 275 SER A O 1
ATOM 2287 N N . GLN A 1 276 ? 0.593 17.935 -15.259 1.00 83.00 276 GLN A N 1
ATOM 2288 C CA . GLN A 1 276 ? -0.370 18.313 -14.219 1.00 83.00 276 GLN A CA 1
ATOM 2289 C C . GLN A 1 276 ? 0.297 19.184 -13.137 1.00 83.00 276 GLN A C 1
ATOM 2291 O O . GLN A 1 276 ? 0.749 18.689 -12.101 1.00 83.00 276 GLN A O 1
ATOM 2296 N N . LYS A 1 277 ? 0.360 20.499 -13.402 1.00 66.75 277 LYS A N 1
ATOM 2297 C CA . LYS A 1 277 ? 0.988 21.533 -12.552 1.00 66.75 277 LYS A CA 1
ATOM 2298 C C . LYS A 1 277 ? 0.291 21.765 -11.208 1.00 66.75 277 LYS A C 1
ATOM 2300 O O . LYS A 1 277 ? 0.941 22.228 -10.277 1.00 66.75 277 LYS A O 1
ATOM 2305 N N . GLU A 1 278 ? -1.005 21.470 -11.105 1.00 63.75 278 GLU A N 1
ATOM 2306 C CA . GLU A 1 278 ? -1.800 21.726 -9.890 1.00 63.75 278 GLU A CA 1
ATOM 2307 C C . GLU A 1 278 ? -1.420 20.812 -8.719 1.00 63.75 278 GLU A C 1
ATOM 2309 O O . GLU A 1 278 ? -1.546 21.190 -7.556 1.00 63.75 278 GLU A O 1
ATOM 2314 N N . LEU A 1 279 ? -0.868 19.634 -9.008 1.00 61.62 279 LEU A N 1
ATOM 2315 C CA . LEU A 1 279 ? -0.292 18.755 -8.002 1.00 61.62 279 LEU A CA 1
ATOM 2316 C C . LEU A 1 279 ? 1.207 19.031 -7.932 1.00 61.62 279 LEU A C 1
ATOM 2318 O O . LEU A 1 279 ? 1.991 18.341 -8.591 1.00 61.62 279 LEU A O 1
ATOM 2322 N N . VAL A 1 280 ? 1.586 20.040 -7.139 1.00 57.62 280 VAL A N 1
ATOM 2323 C CA . VAL A 1 280 ? 2.971 20.360 -6.745 1.00 57.62 280 VAL A CA 1
ATOM 2324 C C . VAL A 1 280 ? 3.545 19.184 -5.937 1.00 57.62 280 VAL A C 1
ATOM 2326 O O . VAL A 1 280 ? 3.690 19.238 -4.717 1.00 57.62 280 VAL A O 1
ATOM 2329 N N . ASN A 1 281 ? 3.793 18.075 -6.627 1.00 65.88 281 ASN A N 1
ATOM 2330 C CA . ASN A 1 281 ? 4.487 16.891 -6.147 1.00 65.88 281 ASN A CA 1
ATOM 2331 C C . ASN A 1 281 ? 5.889 16.927 -6.754 1.00 65.88 281 ASN A C 1
ATOM 2333 O O . ASN A 1 281 ? 6.177 16.205 -7.711 1.00 65.88 281 ASN A O 1
ATOM 2337 N N . SER A 1 282 ? 6.733 17.848 -6.284 1.00 77.75 282 SER A N 1
ATOM 2338 C CA . SER A 1 282 ? 8.095 17.967 -6.808 1.00 77.75 282 SER A CA 1
ATOM 2339 C C . SER A 1 282 ? 8.863 16.657 -6.650 1.00 77.75 282 SER A C 1
ATOM 2341 O O . SER A 1 282 ? 9.621 16.299 -7.543 1.00 77.75 282 SER A O 1
ATOM 2343 N N . PHE A 1 283 ? 8.620 15.897 -5.581 1.00 79.62 283 PHE A N 1
ATOM 2344 C CA . PHE A 1 283 ? 9.307 14.642 -5.328 1.00 79.62 283 PHE A CA 1
ATOM 2345 C C . PHE A 1 283 ? 8.853 13.530 -6.277 1.00 79.62 283 PHE A C 1
ATOM 2347 O O . PHE A 1 283 ? 9.697 12.956 -6.960 1.00 79.62 283 PHE A O 1
ATOM 2354 N N . GLN A 1 284 ? 7.550 13.239 -6.393 1.00 77.00 284 GLN A N 1
ATOM 2355 C CA . GLN A 1 284 ? 7.079 12.228 -7.353 1.00 77.00 284 GLN A CA 1
ATOM 2356 C C . GLN A 1 284 ? 7.421 12.593 -8.797 1.00 77.00 284 GLN A C 1
ATOM 2358 O O . GLN A 1 284 ? 7.750 11.696 -9.565 1.00 77.00 284 GLN A O 1
ATOM 2363 N N . ASN A 1 285 ? 7.366 13.874 -9.174 1.00 84.69 285 ASN A N 1
ATOM 2364 C CA . ASN A 1 285 ? 7.735 14.295 -10.525 1.00 84.69 285 ASN A CA 1
ATOM 2365 C C . ASN A 1 285 ? 9.229 14.086 -10.784 1.00 84.69 285 ASN A C 1
ATOM 2367 O O . ASN A 1 285 ? 9.581 13.533 -11.823 1.00 84.69 285 ASN A O 1
ATOM 2371 N N . ASN A 1 286 ? 10.091 14.456 -9.830 1.00 85.56 286 ASN A N 1
ATOM 2372 C CA . ASN A 1 286 ? 11.526 14.186 -9.919 1.00 85.56 286 ASN A CA 1
ATOM 2373 C C . ASN A 1 286 ? 11.786 12.681 -10.009 1.00 85.56 286 ASN A C 1
ATOM 2375 O O . ASN A 1 286 ? 12.518 12.241 -10.885 1.00 85.56 286 ASN A O 1
ATOM 2379 N N . LYS A 1 287 ? 11.124 11.878 -9.170 1.00 85.12 287 LYS A N 1
ATOM 2380 C CA . LYS A 1 287 ? 11.277 10.422 -9.177 1.00 85.12 287 LYS A CA 1
ATOM 2381 C C . LYS A 1 287 ? 10.811 9.800 -10.495 1.00 85.12 287 LYS A C 1
ATOM 2383 O O . LYS A 1 287 ? 11.461 8.901 -11.018 1.00 85.12 287 LYS A O 1
ATOM 2388 N N . LEU A 1 288 ? 9.698 10.281 -11.046 1.00 86.94 288 LEU A N 1
ATOM 2389 C CA . LEU A 1 288 ? 9.174 9.826 -12.330 1.00 86.94 288 LEU A CA 1
ATOM 2390 C C . LEU A 1 288 ? 10.138 10.171 -13.472 1.00 86.94 288 LEU A C 1
ATOM 2392 O O . LEU A 1 288 ? 10.362 9.341 -14.349 1.00 86.94 288 LEU A O 1
ATOM 2396 N N . ASP A 1 289 ? 10.725 11.369 -13.445 1.00 86.56 289 ASP A N 1
ATOM 2397 C CA . ASP A 1 289 ? 11.719 11.802 -14.428 1.00 86.56 289 ASP A CA 1
ATOM 2398 C C . ASP A 1 289 ? 13.052 11.045 -14.288 1.00 86.56 289 ASP A C 1
ATOM 2400 O O . ASP A 1 289 ? 13.648 10.665 -15.293 1.00 86.56 289 ASP A O 1
ATOM 2404 N N . GLU A 1 290 ? 13.485 10.740 -13.063 1.00 88.25 290 GLU A N 1
ATOM 2405 C CA . GLU A 1 290 ? 14.652 9.895 -12.785 1.00 88.25 290 GLU A CA 1
ATOM 2406 C C . GLU A 1 290 ? 14.477 8.483 -13.361 1.00 88.25 290 GLU A C 1
ATOM 2408 O O . GLU A 1 290 ? 15.328 8.023 -14.123 1.00 88.25 290 GLU A O 1
ATOM 2413 N N . GLU A 1 291 ? 13.364 7.805 -13.055 1.00 86.81 291 GLU A N 1
ATOM 2414 C CA . GLU A 1 291 ? 13.080 6.461 -13.586 1.00 86.81 291 GLU A CA 1
ATOM 2415 C C . GLU A 1 291 ? 12.928 6.489 -15.116 1.00 86.81 291 GLU A C 1
ATOM 2417 O O . GLU A 1 291 ? 13.405 5.594 -15.818 1.00 86.81 291 GLU A O 1
ATOM 2422 N N . LYS A 1 292 ? 12.316 7.551 -15.661 1.00 89.50 292 LYS A N 1
ATOM 2423 C CA . LYS A 1 292 ? 12.222 7.780 -17.108 1.00 89.50 292 LYS A CA 1
ATOM 2424 C C . LYS A 1 292 ? 13.616 7.826 -17.744 1.00 89.50 292 LYS A C 1
ATOM 2426 O O . LYS A 1 292 ? 13.837 7.141 -18.744 1.00 89.50 292 LYS A O 1
ATOM 2431 N N . HIS A 1 293 ? 14.532 8.614 -17.182 1.00 89.56 293 HIS A N 1
ATOM 2432 C CA . HIS A 1 293 ? 15.899 8.747 -17.686 1.00 89.56 293 HIS A CA 1
ATOM 2433 C C . HIS A 1 293 ? 16.706 7.452 -17.535 1.00 89.56 293 HIS A C 1
ATOM 2435 O O . HIS A 1 293 ? 17.411 7.082 -18.476 1.00 89.56 293 HIS A O 1
ATOM 2441 N N . ASP A 1 294 ? 16.585 6.739 -16.409 1.00 88.94 294 ASP A N 1
ATOM 2442 C CA . ASP A 1 294 ? 17.309 5.479 -16.184 1.00 88.94 294 ASP A CA 1
ATOM 2443 C C . ASP A 1 294 ? 16.900 4.404 -17.202 1.00 88.94 294 ASP A C 1
ATOM 2445 O O . ASP A 1 294 ? 17.756 3.767 -17.821 1.00 88.94 294 ASP A O 1
ATOM 2449 N N . ILE A 1 295 ? 15.596 4.256 -17.464 1.00 88.12 295 ILE A N 1
ATOM 2450 C CA . ILE A 1 295 ? 15.091 3.302 -18.459 1.00 88.12 295 ILE A CA 1
ATOM 2451 C C . ILE A 1 295 ? 15.609 3.642 -19.863 1.00 88.12 295 ILE A C 1
ATOM 2453 O O . ILE A 1 295 ? 16.105 2.749 -20.555 1.00 88.12 295 ILE A O 1
ATOM 2457 N N . ILE A 1 296 ? 15.545 4.913 -20.286 1.00 88.56 296 ILE A N 1
ATOM 2458 C CA . ILE A 1 296 ? 16.060 5.343 -21.600 1.00 88.56 296 ILE A CA 1
ATOM 2459 C C . ILE A 1 296 ? 17.555 5.040 -21.711 1.00 88.56 296 ILE A C 1
ATOM 2461 O O . ILE A 1 296 ? 17.983 4.387 -22.665 1.00 88.56 296 ILE A O 1
ATOM 2465 N N . TRP A 1 297 ? 18.341 5.449 -20.711 1.00 90.44 297 TRP A N 1
ATOM 2466 C CA . TRP A 1 297 ? 19.786 5.239 -20.698 1.00 90.44 297 TRP A CA 1
ATOM 2467 C C . TRP A 1 297 ? 20.152 3.753 -20.806 1.00 90.44 297 TRP A C 1
ATOM 2469 O O . TRP A 1 297 ? 21.058 3.384 -21.561 1.00 90.44 297 TRP A O 1
ATOM 2479 N N . ARG A 1 298 ? 19.427 2.872 -20.103 1.00 86.62 298 ARG A N 1
ATOM 2480 C CA . ARG A 1 298 ? 19.641 1.418 -20.181 1.00 86.62 298 ARG A CA 1
ATOM 2481 C C . ARG A 1 298 ? 19.308 0.860 -21.556 1.00 86.62 298 ARG A C 1
ATOM 2483 O O . ARG A 1 298 ? 20.081 0.052 -22.069 1.00 86.62 298 ARG A O 1
ATOM 2490 N N . ILE A 1 299 ? 18.198 1.279 -22.160 1.00 85.38 299 ILE A N 1
ATOM 2491 C CA . ILE A 1 299 ? 17.810 0.829 -23.502 1.00 85.38 299 ILE A CA 1
ATOM 2492 C C . ILE A 1 299 ? 18.869 1.241 -24.525 1.00 85.38 299 ILE A C 1
ATOM 2494 O O . ILE A 1 299 ? 19.353 0.389 -25.273 1.00 85.38 299 ILE A O 1
ATOM 2498 N N . ASP A 1 300 ? 19.286 2.507 -24.512 1.00 85.12 300 ASP A N 1
ATOM 2499 C CA . ASP A 1 300 ? 20.303 3.027 -25.429 1.00 85.12 300 ASP A CA 1
ATOM 2500 C C . ASP A 1 300 ? 21.628 2.278 -25.274 1.00 85.12 300 ASP A C 1
ATOM 2502 O O . ASP A 1 300 ? 22.244 1.863 -26.262 1.00 85.12 300 ASP A O 1
ATOM 2506 N N . LYS A 1 301 ? 22.032 2.013 -24.027 1.00 84.50 301 LYS A N 1
ATOM 2507 C CA . LYS A 1 301 ? 23.213 1.205 -23.726 1.00 84.50 301 LYS A CA 1
ATOM 2508 C C . LYS A 1 301 ? 23.103 -0.189 -24.351 1.00 84.50 301 LYS A C 1
ATOM 2510 O O . LYS A 1 301 ? 24.004 -0.579 -25.091 1.00 84.50 301 LYS A O 1
ATOM 2515 N N . ILE A 1 302 ? 22.008 -0.920 -24.133 1.00 79.50 302 ILE A N 1
ATOM 2516 C CA . ILE A 1 302 ? 21.812 -2.274 -24.689 1.00 79.50 302 ILE A CA 1
ATOM 2517 C C . ILE A 1 302 ? 21.834 -2.269 -26.222 1.00 79.50 302 ILE A C 1
ATOM 2519 O O . ILE A 1 302 ? 22.438 -3.151 -26.842 1.00 79.50 302 ILE A O 1
ATOM 2523 N N . LEU A 1 303 ? 21.184 -1.283 -26.843 1.00 77.00 303 LEU A N 1
ATOM 2524 C CA . LEU A 1 303 ? 21.127 -1.158 -28.299 1.00 77.00 303 LEU A CA 1
ATOM 2525 C C . LEU A 1 303 ? 22.499 -0.825 -28.897 1.00 77.00 303 LEU A C 1
ATOM 2527 O O . LEU A 1 303 ? 22.836 -1.347 -29.962 1.00 77.00 303 LEU A O 1
ATOM 2531 N N . SER A 1 304 ? 23.312 -0.025 -28.198 1.00 80.12 304 SER A N 1
ATOM 2532 C CA . SER A 1 304 ? 24.669 0.330 -28.631 1.00 80.12 304 SER A CA 1
ATOM 2533 C C . SER A 1 304 ? 25.631 -0.866 -28.658 1.00 80.12 304 SER A C 1
ATOM 2535 O O . SER A 1 304 ? 26.452 -0.968 -29.568 1.00 80.12 304 SER A O 1
ATOM 2537 N N . PHE A 1 305 ? 25.500 -1.809 -27.716 1.00 73.62 305 PHE A N 1
ATOM 2538 C CA . PHE A 1 305 ? 26.381 -2.980 -27.630 1.00 73.62 305 PHE A CA 1
ATOM 2539 C C . PHE A 1 305 ? 26.056 -4.063 -28.663 1.00 73.62 305 PHE A C 1
ATOM 2541 O O . PHE A 1 305 ? 26.954 -4.732 -29.170 1.00 73.62 305 PHE A O 1
ATOM 2548 N N . ASN A 1 306 ? 24.783 -4.242 -29.011 1.00 65.25 306 ASN A N 1
ATOM 2549 C CA . ASN A 1 306 ? 24.331 -5.446 -29.709 1.00 65.25 306 ASN A CA 1
ATOM 2550 C C . ASN A 1 306 ? 24.358 -5.383 -31.250 1.00 65.25 306 ASN A C 1
ATOM 2552 O O . ASN A 1 306 ? 23.735 -6.213 -31.906 1.00 65.25 306 ASN A O 1
ATOM 2556 N N . LYS A 1 307 ? 25.051 -4.418 -31.874 1.00 63.88 307 LYS A N 1
ATOM 2557 C CA . LYS A 1 307 ? 25.044 -4.220 -33.345 1.00 63.88 307 LYS A CA 1
ATOM 2558 C C . LYS A 1 307 ? 23.628 -4.220 -33.969 1.00 63.88 307 LYS A C 1
ATOM 2560 O O . LYS A 1 307 ? 23.495 -4.445 -35.172 1.00 63.88 307 LYS A O 1
ATOM 2565 N N . TYR A 1 308 ? 22.568 -3.897 -33.216 1.00 61.22 308 TYR A N 1
ATOM 2566 C CA . TYR A 1 308 ? 21.198 -3.728 -33.733 1.00 61.22 308 TYR A CA 1
ATOM 2567 C C . TYR A 1 308 ? 21.051 -2.410 -34.517 1.00 61.22 308 TYR A C 1
ATOM 2569 O O . TYR A 1 308 ? 20.066 -1.689 -34.392 1.00 61.22 308 TYR A O 1
ATOM 2577 N N . HIS A 1 309 ? 22.022 -2.080 -35.371 1.00 54.31 309 HIS A N 1
ATOM 2578 C CA . HIS A 1 309 ? 21.998 -0.885 -36.215 1.00 54.31 309 HIS A CA 1
ATOM 2579 C C . HIS A 1 309 ? 20.837 -0.880 -37.225 1.00 54.31 309 HIS A C 1
ATOM 2581 O O . HIS A 1 309 ? 20.555 0.164 -37.812 1.00 54.31 309 HIS A O 1
ATOM 2587 N N . SER A 1 310 ? 20.155 -2.011 -37.424 1.00 56.16 310 SER A N 1
ATOM 2588 C CA . SER A 1 310 ? 18.938 -2.110 -38.235 1.00 56.16 310 SER A CA 1
ATOM 2589 C C . SER A 1 310 ? 17.671 -1.651 -37.503 1.00 56.16 310 SER A C 1
ATOM 2591 O O . SER A 1 310 ? 16.712 -1.267 -38.163 1.00 56.16 310 SER A O 1
ATOM 2593 N N . LEU A 1 311 ? 17.671 -1.604 -36.165 1.00 56.31 311 LEU A N 1
ATOM 2594 C CA . LEU A 1 311 ? 16.601 -1.020 -35.344 1.00 56.31 311 LEU A CA 1
ATOM 2595 C C . LEU A 1 311 ? 16.917 0.442 -35.001 1.00 56.31 311 LEU A C 1
ATOM 2597 O O . LEU A 1 311 ? 16.713 0.872 -33.868 1.00 56.31 311 LEU A O 1
ATOM 2601 N N . LYS A 1 312 ? 17.446 1.217 -35.960 1.00 52.75 312 LYS A N 1
ATOM 2602 C CA . LYS A 1 312 ? 17.625 2.666 -35.795 1.00 52.75 312 LYS A CA 1
ATOM 2603 C C . LYS A 1 312 ? 16.266 3.302 -35.504 1.00 52.75 312 LYS A C 1
ATOM 2605 O O . LYS A 1 312 ? 15.490 3.585 -36.413 1.00 52.75 312 LYS A O 1
ATOM 2610 N N . ILE A 1 313 ? 16.006 3.511 -34.220 1.00 55.72 313 ILE A N 1
ATOM 2611 C CA . ILE A 1 313 ? 14.952 4.375 -33.712 1.00 55.72 313 ILE A CA 1
ATOM 2612 C C . ILE A 1 313 ? 15.152 5.731 -34.401 1.00 55.72 313 ILE A C 1
ATOM 2614 O O . ILE A 1 313 ? 16.267 6.263 -34.354 1.00 55.72 313 ILE A O 1
ATOM 2618 N N . PRO A 1 314 ? 14.139 6.278 -35.093 1.00 54.09 314 PRO A N 1
ATOM 2619 C CA . PRO A 1 314 ? 14.263 7.585 -35.710 1.00 54.09 314 PRO A CA 1
ATOM 2620 C C . PRO A 1 314 ? 14.631 8.608 -34.625 1.00 54.09 314 PRO A C 1
ATOM 2622 O O . PRO A 1 314 ? 13.879 8.756 -33.662 1.00 54.09 314 PRO A O 1
ATOM 2625 N N . PRO A 1 315 ? 15.743 9.350 -34.759 1.00 50.16 315 PRO A N 1
ATOM 2626 C CA . PRO A 1 315 ? 16.199 10.291 -33.731 1.00 50.16 315 PRO A CA 1
ATOM 2627 C C . PRO A 1 315 ? 15.234 11.469 -33.491 1.00 50.16 315 PRO A C 1
ATOM 2629 O O . PRO A 1 315 ? 15.462 12.288 -32.608 1.00 50.16 315 PRO A O 1
ATOM 2632 N N . HIS A 1 316 ? 14.140 11.564 -34.252 1.00 48.75 316 HIS A N 1
ATOM 2633 C CA . HIS A 1 316 ? 13.186 12.671 -34.207 1.00 48.75 316 HIS A CA 1
ATOM 2634 C C . HIS A 1 316 ? 11.936 12.430 -33.349 1.00 48.75 316 HIS A C 1
ATOM 2636 O O . HIS A 1 316 ? 11.077 13.306 -33.308 1.00 48.75 316 HIS A O 1
ATOM 2642 N N . SER A 1 317 ? 11.825 11.302 -32.639 1.00 49.38 317 SER A N 1
ATOM 2643 C CA . SER A 1 317 ? 10.703 11.051 -31.717 1.00 49.38 317 SER A CA 1
ATOM 2644 C C . SER A 1 317 ? 11.035 11.259 -30.234 1.00 49.38 317 SER A C 1
ATOM 2646 O O . SER A 1 317 ? 10.216 10.898 -29.398 1.00 49.38 317 SER A O 1
ATOM 2648 N N . LEU A 1 318 ? 12.217 11.788 -29.884 1.00 44.62 318 LEU A N 1
ATOM 2649 C CA . LEU A 1 318 ? 12.663 11.859 -28.482 1.00 44.62 318 LEU A CA 1
ATOM 2650 C C . LEU A 1 318 ? 12.653 13.245 -27.831 1.00 44.62 318 LEU A C 1
ATOM 2652 O O . LEU A 1 318 ? 12.821 13.307 -26.620 1.00 44.62 318 LEU A O 1
ATOM 2656 N N . ILE A 1 319 ? 12.421 14.342 -28.558 1.00 46.00 319 ILE A N 1
ATOM 2657 C CA . ILE A 1 319 ? 12.240 15.664 -27.935 1.00 46.00 319 ILE A CA 1
ATOM 2658 C C . ILE A 1 319 ? 11.296 16.507 -28.799 1.00 46.00 319 ILE A C 1
ATOM 2660 O O . ILE A 1 319 ? 11.671 16.936 -29.894 1.00 46.00 319 ILE A O 1
ATOM 2664 N N . LYS A 1 320 ? 10.089 16.767 -28.296 1.00 37.38 320 LYS A N 1
ATOM 2665 C CA . LYS A 1 320 ? 9.338 17.992 -28.577 1.00 37.38 320 LYS A CA 1
ATOM 2666 C C . LYS A 1 320 ? 8.628 18.454 -27.322 1.00 37.38 320 LYS A C 1
ATOM 2668 O O . LYS A 1 320 ? 8.041 17.581 -26.652 1.00 37.38 320 LYS A O 1
#

Organism: NCBI:txid27349

Radius of gyration: 26.21 Å; Cα contacts (8 Å, |Δi|>4): 169; chains: 1; bounding box: 62×57×76 Å

pLDDT: mean 72.97, std 15.85, range [37.38, 93.38]

Sequence (320 aa):
MGLSEAVMAIFQPFKKYVSPSVLNSDVVGIISKRVWDGQIERLNAILHDVNSLKDTEVEFSIINSLIHELQKNIFQTVDYMYKQEMISAKALKEFFQLKNTFEVAALNIDYNPEEGRVWVLWDKHFGRKNPISTFNKWNCANYRNLYENKKALNHEETHQYSEIRTKVKALIEMFHNSAYEPSRNSAFFVLDFIRRNYGFEMLDVQTGEQFQEKMDAIFSRFQLLAELENITRYMEIRGSSEWISTDNNTPMGGEVVMIYKYYHLLLPKIEYNLSQKELVNSFQNNKLDEEKHDIIWRIDKILSFNKYHSLKIPPHSLIK

Solvent-accessible surface area (backbone atoms only — not comparable to full-atom values): 18894 Å² total; per-residue (Å²): 134,53,72,69,55,59,54,48,64,74,50,59,83,57,81,82,81,71,63,78,82,58,68,77,56,55,63,64,58,56,51,49,41,53,54,38,54,55,46,51,55,50,52,50,51,49,46,51,55,49,55,69,69,49,58,89,87,44,86,75,35,74,64,37,39,52,42,48,53,51,45,50,51,50,54,52,49,56,48,47,36,43,76,69,66,50,37,51,68,65,55,57,51,48,53,42,64,44,80,63,41,45,56,56,50,54,51,52,69,72,54,54,69,78,48,76,60,43,77,69,42,51,55,62,55,49,71,77,36,50,68,61,56,56,54,61,70,37,79,61,69,69,52,56,68,70,47,83,78,82,72,89,78,82,80,85,72,72,72,82,47,53,65,57,38,52,51,51,50,52,35,52,48,34,43,74,68,45,82,50,53,68,60,20,52,54,26,44,55,56,48,52,48,46,43,56,42,64,38,50,74,77,57,75,56,89,73,63,92,61,40,64,59,53,50,52,52,53,51,52,50,48,53,52,48,45,53,49,51,52,51,50,51,50,51,49,62,50,52,76,69,52,76,79,59,84,73,85,83,70,75,60,66,59,58,54,51,49,51,52,54,52,51,59,70,43,44,64,58,51,53,52,58,67,64,47,69,88,62,74,40,68,64,62,48,50,52,49,51,49,52,51,49,51,49,50,54,52,51,53,52,55,50,68,72,65,73,48,73,87,69,66,71,70,84,80,80,78,77,132

Foldseek 3Di:
DDPVVVVVVVCVVPPPDDDPVCPVVDPVVVVLAVVLLVVLVVLLVVLVVLVVPDDPVDCQDPSVQVSLVSNLVSVVVLLVCVVVVSYDLVSSVVSCVPQPNVVSVLVSLLDDNVPSPDPVVCCVVPVLDQPVVVVVVSSCPVLLPSPPDDDDDDPPPPPRCPVVLVVLQVLLCQLVPPPDQVSVVSSLSSVVSCCRRPRCVNNVDDNDDCNVVSSVLVVLLSVLLVVLVVLLVVLVVCVVPPPPDPPPDDPCVVVLVVSVVVVVVCVVVLVVSLPPPVPPPVSSNVSSVVSNVSSVVSSVVVCVPPPVPVPPDPPPPPDD